Protein AF-A0A9X9Z4K8-F1 (afdb_monomer_lite)

Radius of gyration: 27.43 Å; chains: 1; bounding box: 68×42×64 Å

Structure (mmCIF, N/CA/C/O backbone):
data_AF-A0A9X9Z4K8-F1
#
_entry.id   AF-A0A9X9Z4K8-F1
#
loop_
_atom_site.group_PDB
_atom_site.id
_atom_site.type_symbol
_atom_site.label_atom_id
_atom_site.label_alt_id
_atom_site.label_comp_id
_atom_site.label_asym_id
_atom_site.label_entity_id
_atom_site.label_seq_id
_atom_site.pdbx_PDB_ins_code
_atom_site.Cartn_x
_atom_site.Cartn_y
_atom_site.Cartn_z
_atom_site.occupancy
_atom_site.B_iso_or_equiv
_atom_site.auth_seq_id
_atom_site.auth_comp_id
_atom_site.auth_asym_id
_atom_site.auth_atom_id
_atom_site.pdbx_PDB_model_num
ATOM 1 N N . MET A 1 1 ? -44.944 -11.930 -3.098 1.00 59.78 1 MET A N 1
ATOM 2 C CA . MET A 1 1 ? -45.693 -11.432 -4.271 1.00 59.78 1 MET A CA 1
ATOM 3 C C . MET A 1 1 ? -44.637 -10.938 -5.246 1.00 59.78 1 MET A C 1
ATOM 5 O O . MET A 1 1 ? -43.837 -10.122 -4.817 1.00 59.78 1 MET A O 1
ATOM 9 N N . ARG A 1 2 ? -44.514 -11.527 -6.445 1.00 72.62 2 ARG A N 1
ATOM 10 C CA . ARG A 1 2 ? -43.485 -11.104 -7.415 1.00 72.62 2 ARG A CA 1
ATOM 11 C C . ARG A 1 2 ? -43.880 -9.745 -7.983 1.00 72.62 2 ARG A C 1
ATOM 13 O O . ARG A 1 2 ? -45.040 -9.581 -8.356 1.00 72.62 2 ARG A O 1
ATOM 20 N N . ASP A 1 3 ? -42.949 -8.803 -8.026 1.00 85.31 3 ASP A N 1
ATOM 21 C CA . ASP A 1 3 ? -43.172 -7.469 -8.590 1.00 85.31 3 ASP A CA 1
ATOM 22 C C . ASP A 1 3 ? -42.295 -7.241 -9.834 1.00 85.31 3 ASP A C 1
ATOM 24 O O . ASP A 1 3 ? -41.586 -8.137 -10.298 1.00 85.31 3 ASP A O 1
ATOM 28 N N . PHE A 1 4 ? -42.359 -6.043 -10.415 1.00 85.00 4 PHE A N 1
ATOM 29 C CA . PHE A 1 4 ? -41.634 -5.716 -11.643 1.00 85.00 4 PHE A CA 1
ATOM 30 C C . PHE A 1 4 ? -40.099 -5.836 -11.509 1.00 85.00 4 PHE A C 1
ATOM 32 O O . PHE A 1 4 ? -39.414 -5.952 -12.524 1.00 85.00 4 PHE A O 1
ATOM 39 N N . ARG A 1 5 ? -39.538 -5.860 -10.290 1.00 86.75 5 ARG A N 1
ATOM 40 C CA . ARG A 1 5 ? -38.097 -6.048 -10.038 1.00 86.75 5 ARG A CA 1
ATOM 41 C C . ARG A 1 5 ? -37.640 -7.476 -10.336 1.00 86.75 5 ARG A C 1
ATOM 43 O O . ARG A 1 5 ? -36.487 -7.683 -10.709 1.00 86.75 5 ARG A O 1
ATOM 50 N N . ASP A 1 6 ? -38.549 -8.446 -10.275 1.00 90.19 6 ASP A N 1
ATOM 51 C CA . ASP A 1 6 ? -38.275 -9.854 -10.578 1.00 90.19 6 ASP A CA 1
ATOM 52 C C . ASP A 1 6 ? -38.317 -10.163 -12.092 1.00 90.19 6 ASP A C 1
ATOM 54 O O . ASP A 1 6 ? -38.181 -11.320 -12.504 1.00 90.19 6 ASP A O 1
ATOM 58 N N . ALA A 1 7 ? -38.526 -9.159 -12.955 1.00 91.38 7 ALA A N 1
ATOM 59 C CA . ALA A 1 7 ? -38.811 -9.349 -14.381 1.00 91.38 7 ALA A CA 1
ATOM 60 C C . ALA A 1 7 ? -37.759 -10.179 -15.133 1.00 91.38 7 ALA A C 1
ATOM 62 O O . ALA A 1 7 ? -38.117 -11.019 -15.959 1.00 91.38 7 ALA A O 1
ATOM 63 N N . LYS A 1 8 ? -36.467 -10.033 -14.803 1.00 92.06 8 LYS A N 1
ATOM 64 C CA . LYS A 1 8 ? -35.388 -10.842 -15.407 1.00 92.06 8 LYS A CA 1
ATOM 65 C C . LYS A 1 8 ? -35.494 -12.326 -15.034 1.00 92.06 8 LYS A C 1
ATOM 67 O O . LYS A 1 8 ? -35.207 -13.188 -15.863 1.00 92.06 8 LYS A O 1
ATOM 72 N N . ALA A 1 9 ? -35.901 -12.635 -13.803 1.00 91.44 9 ALA A N 1
ATOM 73 C CA . ALA A 1 9 ? -36.100 -14.011 -13.348 1.00 91.44 9 ALA A CA 1
ATOM 74 C C . ALA A 1 9 ? -37.371 -14.621 -13.962 1.00 91.44 9 ALA A C 1
ATOM 76 O O . ALA A 1 9 ? -37.375 -15.789 -14.360 1.00 91.44 9 ALA A O 1
ATOM 77 N N . MET A 1 10 ? -38.425 -13.812 -14.106 1.00 92.75 10 MET A N 1
ATOM 78 C CA . MET A 1 10 ? -39.652 -14.211 -14.796 1.00 92.75 10 MET A CA 1
ATOM 79 C C . MET A 1 10 ? -39.411 -14.499 -16.279 1.00 92.75 10 MET A C 1
ATOM 81 O O . MET A 1 10 ? -39.884 -15.521 -16.761 1.00 92.75 10 MET A O 1
ATOM 85 N N . ALA A 1 11 ? -38.616 -13.682 -16.976 1.00 93.56 11 ALA A N 1
ATOM 86 C CA . ALA A 1 11 ? -38.293 -13.897 -18.387 1.00 93.56 11 ALA A CA 1
ATOM 87 C C . ALA A 1 11 ? -37.513 -15.201 -18.619 1.00 93.56 11 ALA A C 1
ATOM 89 O O . ALA A 1 11 ? -37.837 -15.952 -19.536 1.00 93.56 11 ALA A O 1
ATOM 90 N N . ARG A 1 12 ? -36.536 -15.526 -17.756 1.00 93.75 12 ARG A N 1
ATOM 91 C CA . ARG A 1 12 ? -35.825 -16.819 -17.820 1.00 93.75 12 ARG A CA 1
ATOM 92 C C . ARG A 1 12 ? -36.774 -17.990 -17.594 1.00 93.75 12 ARG A C 1
ATOM 94 O O . ARG A 1 12 ? -36.825 -18.892 -18.419 1.00 93.75 12 ARG A O 1
ATOM 101 N N . SER A 1 13 ? -37.579 -17.919 -16.532 1.00 93.88 13 SER A N 1
ATOM 102 C CA . SER A 1 13 ? -38.549 -18.972 -16.202 1.00 93.88 13 SER A CA 1
ATOM 103 C C . SER A 1 13 ? -39.566 -19.188 -17.329 1.00 93.88 13 SER A C 1
ATOM 105 O O . SER A 1 13 ? -39.893 -20.324 -17.660 1.00 93.88 13 SER A O 1
ATOM 107 N N . LEU A 1 14 ? -40.049 -18.101 -17.941 1.00 93.62 14 LEU A N 1
ATOM 108 C CA . LEU A 1 14 ? -40.980 -18.136 -19.067 1.00 93.62 14 LEU A CA 1
ATOM 109 C C . LEU A 1 14 ? -40.340 -18.779 -20.299 1.00 93.62 14 LEU A C 1
ATOM 111 O O . LEU A 1 14 ? -40.927 -19.681 -20.888 1.00 93.62 14 LEU A O 1
ATOM 115 N N . ARG A 1 15 ? -39.132 -18.344 -20.668 1.00 94.31 15 ARG A N 1
ATOM 116 C CA . ARG A 1 15 ? -38.387 -18.901 -21.801 1.00 94.31 15 ARG A CA 1
ATOM 117 C C . ARG A 1 15 ? -38.168 -20.403 -21.635 1.00 94.31 15 ARG A C 1
ATOM 119 O O . ARG A 1 15 ? -38.418 -21.165 -22.563 1.00 94.31 15 ARG A O 1
ATOM 126 N N . ASP A 1 16 ? -37.723 -20.823 -20.457 1.00 92.25 16 ASP A N 1
ATOM 127 C CA . ASP A 1 16 ? -37.423 -22.227 -20.187 1.00 92.25 16 ASP A CA 1
ATOM 128 C C . ASP A 1 16 ? -38.709 -23.081 -20.247 1.00 92.25 16 ASP A C 1
ATOM 130 O O . ASP A 1 16 ? -38.706 -24.169 -20.825 1.00 92.25 16 ASP A O 1
ATOM 134 N N . ALA A 1 17 ? -39.843 -22.553 -19.766 1.00 92.56 17 ALA A N 1
ATOM 135 C CA . ALA A 1 17 ? -41.149 -23.209 -19.866 1.00 92.56 17 ALA A CA 1
ATOM 136 C C . ALA A 1 17 ? -41.702 -23.280 -21.305 1.00 92.56 17 ALA A C 1
ATOM 138 O O . ALA A 1 17 ? -42.327 -24.278 -21.671 1.00 92.56 17 ALA A O 1
ATOM 139 N N . LEU A 1 18 ? -41.492 -22.243 -22.123 1.00 92.31 18 LEU A N 1
ATOM 140 C CA . LEU A 1 18 ? -41.915 -22.218 -23.529 1.00 92.31 18 LEU A CA 1
ATOM 141 C C . LEU A 1 18 ? -41.079 -23.178 -24.381 1.00 92.31 18 LEU A C 1
ATOM 143 O O . LEU A 1 18 ? -41.642 -23.975 -25.135 1.00 92.31 18 LEU A O 1
ATOM 147 N N . ASN A 1 19 ? -39.763 -23.200 -24.170 1.00 90.12 19 ASN A N 1
ATOM 148 C CA . ASN A 1 19 ? -38.866 -24.137 -24.842 1.00 90.12 19 ASN A CA 1
ATOM 149 C C . ASN A 1 19 ? -39.197 -25.596 -24.492 1.00 90.12 19 ASN A C 1
ATOM 151 O O . ASN A 1 19 ? -39.186 -26.451 -25.375 1.00 90.12 19 ASN A O 1
ATOM 155 N N . ALA A 1 20 ? -39.571 -25.886 -23.240 1.00 90.62 20 ALA A N 1
ATOM 156 C CA . ALA A 1 20 ? -40.034 -27.218 -22.836 1.00 90.62 20 ALA A CA 1
ATOM 157 C C . ALA A 1 20 ? -41.321 -27.660 -23.563 1.00 90.62 20 ALA A C 1
ATOM 159 O O . ALA A 1 20 ? -41.569 -28.854 -23.711 1.00 90.62 20 ALA A O 1
ATOM 160 N N . LYS A 1 21 ? -42.124 -26.708 -24.052 1.00 92.62 21 LYS A N 1
ATOM 161 C CA . LYS A 1 21 ? -43.310 -26.948 -24.891 1.00 92.62 21 LYS A CA 1
ATOM 162 C C . LYS A 1 21 ? -43.018 -26.838 -26.392 1.00 92.62 21 LYS A C 1
ATOM 164 O O . LYS A 1 21 ? -43.949 -26.688 -27.178 1.00 92.62 21 LYS A O 1
ATOM 169 N N . ALA A 1 22 ? -41.743 -26.899 -26.781 1.00 90.19 22 ALA A N 1
ATOM 170 C CA . ALA A 1 22 ? -41.265 -26.755 -28.155 1.00 90.19 22 ALA A CA 1
ATOM 171 C C . ALA A 1 22 ? -41.633 -25.417 -28.831 1.00 90.19 22 ALA A C 1
ATOM 173 O O . ALA A 1 22 ? -41.578 -25.304 -30.055 1.00 90.19 22 ALA A O 1
ATOM 174 N N . VAL A 1 23 ? -41.961 -24.382 -28.050 1.00 92.19 23 VAL A N 1
ATOM 175 C CA . VAL A 1 23 ? -42.109 -23.011 -28.546 1.00 92.19 23 VAL A CA 1
ATOM 176 C C . VAL A 1 23 ? -40.749 -22.338 -28.425 1.00 92.19 23 VAL A C 1
ATOM 178 O O . VAL A 1 23 ? -40.327 -21.983 -27.327 1.00 92.19 23 VAL A O 1
ATOM 181 N N . GLN A 1 24 ? -40.044 -22.204 -29.549 1.00 87.44 24 GLN A N 1
ATOM 182 C CA . GLN A 1 24 ? -38.740 -21.547 -29.567 1.00 87.44 24 GLN A CA 1
ATOM 183 C C . GLN A 1 24 ? -38.910 -20.057 -29.275 1.00 87.44 24 GLN A C 1
ATOM 185 O O . GLN A 1 24 ? -39.649 -19.353 -29.960 1.00 87.44 24 GLN A O 1
ATOM 190 N N . THR A 1 25 ? -38.241 -19.578 -28.233 1.00 90.00 25 THR A N 1
ATOM 191 C CA . THR A 1 25 ? -38.247 -18.161 -27.863 1.00 90.00 25 THR A CA 1
ATOM 192 C C . THR A 1 25 ? -36.870 -17.767 -27.349 1.00 90.00 25 THR A C 1
ATOM 194 O O . THR A 1 25 ? -36.241 -18.469 -26.549 1.00 90.00 25 THR A O 1
ATOM 197 N N . THR A 1 26 ? -36.377 -16.629 -27.815 1.00 92.88 26 THR A N 1
ATOM 198 C CA . THR A 1 26 ? -35.119 -16.039 -27.367 1.00 92.88 26 THR A CA 1
ATOM 199 C C . THR A 1 26 ? -35.276 -15.394 -25.990 1.00 92.88 26 THR A C 1
ATOM 201 O O . THR A 1 26 ? -36.371 -15.072 -25.528 1.00 92.88 26 THR A O 1
ATOM 204 N N . HIS A 1 27 ? -34.156 -15.162 -25.302 1.00 90.75 27 HIS A N 1
ATOM 205 C CA . HIS A 1 27 ? -34.189 -14.427 -24.035 1.00 90.75 27 HIS A CA 1
ATOM 206 C C . HIS A 1 27 ? -34.753 -13.008 -24.217 1.00 90.75 27 HIS A C 1
ATOM 208 O O . HIS A 1 27 ? -35.494 -12.531 -23.362 1.00 90.75 27 HIS A O 1
ATOM 214 N N . SER A 1 28 ? -34.419 -12.338 -25.321 1.00 91.81 28 SER A N 1
ATOM 215 C CA . SER A 1 28 ? -34.898 -10.986 -25.616 1.00 91.81 28 SER A CA 1
ATOM 216 C C . SER A 1 28 ? -36.413 -10.951 -25.823 1.00 91.81 28 SER A C 1
ATOM 218 O O . SER A 1 28 ? -37.084 -10.121 -25.223 1.00 91.81 28 SER A O 1
ATOM 220 N N . GLU A 1 29 ? -36.980 -11.900 -26.568 1.00 93.69 29 GLU A N 1
ATOM 221 C CA . GLU A 1 29 ? -38.437 -11.997 -26.749 1.00 93.69 29 GLU A CA 1
ATOM 222 C C . GLU A 1 29 ? -39.167 -12.272 -25.429 1.00 93.69 29 GLU A C 1
ATOM 224 O O . GLU A 1 29 ? -40.214 -11.685 -25.161 1.00 93.69 29 GLU A O 1
ATOM 229 N N . ALA A 1 30 ? -38.596 -13.111 -24.560 1.00 94.94 30 ALA A N 1
ATOM 230 C CA . ALA A 1 30 ? -39.165 -13.352 -23.239 1.00 94.94 30 ALA A CA 1
ATOM 231 C C . ALA A 1 30 ? -39.162 -12.084 -22.363 1.00 94.94 30 ALA A C 1
ATOM 233 O O . ALA A 1 30 ? -40.116 -11.853 -21.622 1.00 94.94 30 ALA A O 1
ATOM 234 N N . LEU A 1 31 ? -38.127 -11.241 -22.457 1.00 95.50 31 LEU A N 1
ATOM 235 C CA . LEU A 1 31 ? -38.086 -9.949 -21.763 1.00 95.50 31 LEU A CA 1
ATOM 236 C C . LEU A 1 31 ? -39.175 -8.991 -22.265 1.00 95.50 31 LEU A C 1
ATOM 238 O O . LEU A 1 31 ? -39.836 -8.348 -21.450 1.00 95.50 31 LEU A O 1
ATOM 242 N N . GLU A 1 32 ? -39.401 -8.936 -23.579 1.00 95.94 32 GLU A N 1
ATOM 243 C CA . GLU A 1 32 ? -40.460 -8.114 -24.182 1.00 95.94 32 GLU A CA 1
ATOM 244 C C . GLU A 1 32 ? -41.862 -8.564 -23.746 1.00 95.94 32 GLU A C 1
ATOM 246 O O . GLU A 1 32 ? -42.715 -7.744 -23.401 1.00 95.94 32 GLU A O 1
ATOM 251 N N . LEU A 1 33 ? -42.105 -9.878 -23.697 1.00 94.50 33 LEU A N 1
ATOM 252 C CA . LEU A 1 33 ? -43.377 -10.436 -23.227 1.00 94.50 33 LEU A CA 1
ATOM 253 C C . LEU A 1 33 ? -43.638 -10.107 -21.753 1.00 94.50 33 LEU A C 1
ATOM 255 O O . LEU A 1 33 ? -44.758 -9.744 -21.391 1.00 94.50 33 LEU A O 1
ATOM 259 N N . ILE A 1 34 ? -42.606 -10.189 -20.909 1.00 95.50 34 ILE A N 1
ATOM 260 C CA . ILE A 1 34 ? -42.715 -9.802 -19.501 1.00 95.50 34 ILE A CA 1
ATOM 261 C C . ILE A 1 34 ? -42.974 -8.298 -19.361 1.00 95.50 34 ILE A C 1
ATOM 263 O O . ILE A 1 34 ? -43.815 -7.912 -18.551 1.00 95.50 34 ILE A O 1
ATOM 267 N N . ALA A 1 35 ? -42.325 -7.448 -20.162 1.00 95.06 35 ALA A N 1
ATOM 268 C CA . ALA A 1 35 ? -42.580 -6.008 -20.146 1.00 95.06 35 ALA A CA 1
ATOM 269 C C . ALA A 1 35 ? -44.050 -5.677 -20.432 1.00 95.06 35 ALA A C 1
ATOM 271 O O . ALA A 1 35 ? -44.682 -4.961 -19.650 1.00 95.06 35 ALA A O 1
ATOM 272 N N . LYS A 1 36 ? -44.619 -6.300 -21.469 1.00 95.06 36 LYS A N 1
ATOM 273 C CA . LYS A 1 36 ? -46.039 -6.161 -21.817 1.00 95.06 36 LYS A CA 1
ATOM 274 C C . LYS A 1 36 ? -46.971 -6.687 -20.730 1.00 95.06 36 LYS A C 1
ATOM 276 O O . LYS A 1 36 ? -47.976 -6.046 -20.440 1.00 95.06 36 LYS A O 1
ATOM 281 N N . ALA A 1 37 ? -46.629 -7.805 -20.084 1.00 93.69 37 ALA A N 1
ATOM 282 C CA . ALA A 1 37 ? -47.418 -8.358 -18.979 1.00 93.69 37 ALA A CA 1
ATOM 283 C C . ALA A 1 37 ? -47.503 -7.407 -17.769 1.00 93.69 37 ALA A C 1
ATOM 285 O O . ALA A 1 37 ? -48.506 -7.406 -17.060 1.00 93.69 37 ALA A O 1
ATOM 286 N N . PHE A 1 38 ? -46.481 -6.571 -17.558 1.00 92.44 38 PHE A N 1
ATOM 287 C CA . PHE A 1 38 ? -46.483 -5.510 -16.546 1.00 92.44 38 PHE A CA 1
ATOM 288 C C . PHE A 1 38 ? -47.059 -4.168 -17.032 1.00 92.44 38 PHE A C 1
ATOM 290 O O . PHE A 1 38 ? -47.069 -3.205 -16.264 1.00 92.44 38 PHE A O 1
ATOM 297 N N . GLY A 1 39 ? -47.540 -4.090 -18.276 1.00 93.62 39 GLY A N 1
ATOM 298 C CA . GLY A 1 39 ? -48.134 -2.881 -18.850 1.00 93.62 39 GLY A CA 1
ATOM 299 C C . GLY A 1 39 ? -47.132 -1.874 -19.423 1.00 93.62 39 GLY A C 1
ATOM 300 O O . GLY A 1 39 ? -47.486 -0.710 -19.588 1.00 93.62 39 GLY A O 1
ATOM 301 N N . TYR A 1 40 ? -45.896 -2.287 -19.723 1.00 93.75 40 TYR A N 1
ATOM 302 C CA . TYR A 1 40 ? -44.909 -1.453 -20.421 1.00 93.75 40 TYR A CA 1
ATOM 303 C C . TYR A 1 40 ? -44.831 -1.824 -21.903 1.00 93.75 40 TYR A C 1
ATOM 305 O O . TYR A 1 40 ? -45.000 -2.985 -22.270 1.00 93.75 40 TYR A O 1
ATOM 313 N N . GLU A 1 41 ? -44.547 -0.843 -22.763 1.00 91.12 41 GLU A N 1
ATOM 314 C CA . GLU A 1 41 ? -44.533 -1.058 -24.218 1.00 91.12 41 GLU A CA 1
ATOM 315 C C . GLU A 1 41 ? -43.397 -1.980 -24.679 1.00 91.12 41 GLU A C 1
ATOM 317 O O . GLU A 1 41 ? -43.580 -2.753 -25.620 1.00 91.12 41 GLU A O 1
ATOM 322 N N . ASN A 1 42 ? -42.236 -1.900 -24.020 1.00 94.81 42 ASN A N 1
ATOM 323 C CA . ASN A 1 42 ? -41.055 -2.694 -24.343 1.00 94.81 42 ASN A CA 1
ATOM 324 C C . ASN A 1 42 ? -40.132 -2.906 -23.131 1.00 94.81 42 ASN A C 1
ATOM 326 O O . ASN A 1 42 ? -40.283 -2.266 -22.080 1.00 94.81 42 ASN A O 1
ATOM 330 N N . TRP A 1 43 ? -39.150 -3.795 -23.296 1.00 93.69 43 TRP A N 1
ATOM 331 C CA . TRP A 1 43 ? -38.174 -4.117 -22.255 1.00 93.69 43 TRP A CA 1
ATOM 332 C C . TRP A 1 43 ? -37.354 -2.906 -21.798 1.00 93.69 43 TRP A C 1
ATOM 334 O O . TRP A 1 43 ? -37.078 -2.789 -20.605 1.00 93.69 43 TRP A O 1
ATOM 344 N N . ASN A 1 44 ? -36.995 -1.983 -22.692 1.00 93.44 44 ASN A N 1
ATOM 345 C CA . ASN A 1 44 ? -36.161 -0.830 -22.333 1.00 93.44 44 ASN A CA 1
ATOM 346 C C . ASN A 1 44 ? -36.840 0.062 -21.279 1.00 93.44 44 ASN A C 1
ATOM 348 O O . ASN A 1 44 ? -36.187 0.479 -20.323 1.00 93.44 44 ASN A O 1
ATOM 352 N N . ILE A 1 45 ? -38.153 0.294 -21.402 1.00 91.25 45 ILE A N 1
ATOM 353 C CA . ILE A 1 45 ? -38.933 1.085 -20.432 1.00 91.25 45 ILE A CA 1
ATOM 354 C C . ILE A 1 45 ? -38.990 0.378 -19.072 1.00 91.25 45 ILE A C 1
ATOM 356 O O . ILE A 1 45 ? -38.752 0.999 -18.033 1.00 91.25 45 ILE A O 1
ATOM 360 N N . LEU A 1 46 ? -39.283 -0.926 -19.064 1.00 90.88 46 LEU A N 1
ATOM 361 C CA . LEU A 1 46 ? -39.325 -1.700 -17.823 1.00 90.88 46 LEU A CA 1
ATOM 362 C C . LEU A 1 46 ? -37.933 -1.787 -17.173 1.00 90.88 46 LEU A C 1
ATOM 364 O O . LEU A 1 46 ? -37.826 -1.618 -15.961 1.00 90.88 46 LEU A O 1
ATOM 368 N N . SER A 1 47 ? -36.867 -1.984 -17.955 1.00 91.00 47 SER A N 1
ATOM 369 C CA . SER A 1 47 ? -35.486 -2.003 -17.457 1.00 91.00 47 SER A CA 1
ATOM 370 C C . SER A 1 47 ? -35.126 -0.681 -16.791 1.00 91.00 47 SER A C 1
ATOM 372 O O . SER A 1 47 ? -34.682 -0.696 -15.649 1.00 91.00 47 SER A O 1
ATOM 374 N N . ALA A 1 48 ? -35.419 0.455 -17.433 1.00 88.25 48 ALA A N 1
ATOM 375 C CA . ALA A 1 48 ? -35.173 1.773 -16.850 1.00 88.25 48 ALA A CA 1
ATOM 376 C C . ALA A 1 48 ? -35.908 1.962 -15.512 1.00 88.25 48 ALA A C 1
ATOM 378 O O . ALA A 1 48 ? -35.368 2.541 -14.571 1.00 88.25 48 ALA A O 1
ATOM 379 N N . LYS A 1 49 ? -37.129 1.429 -15.388 1.00 88.31 49 LYS A N 1
ATOM 380 C CA . LYS A 1 49 ? -37.891 1.479 -14.135 1.00 88.31 49 LYS A CA 1
ATOM 381 C C . LYS A 1 49 ? -37.342 0.540 -13.059 1.00 88.31 49 LYS A C 1
ATOM 383 O O . LYS A 1 49 ? -37.396 0.885 -11.882 1.00 88.31 49 LYS A O 1
ATOM 388 N N . ILE A 1 50 ? -36.819 -0.626 -13.437 1.00 88.31 50 ILE A N 1
ATOM 389 C CA . ILE A 1 50 ? -36.105 -1.526 -12.519 1.00 88.31 50 ILE A CA 1
ATOM 390 C C . ILE A 1 50 ? -34.847 -0.832 -12.005 1.00 88.31 50 ILE A C 1
ATOM 392 O O . ILE A 1 50 ? -34.638 -0.803 -10.797 1.00 88.31 50 ILE A O 1
ATOM 396 N N . ASP A 1 51 ? -34.068 -0.227 -12.898 1.00 83.12 51 ASP A N 1
ATOM 397 C CA . ASP A 1 51 ? -32.832 0.477 -12.561 1.00 83.12 51 ASP A CA 1
ATOM 398 C C . ASP A 1 51 ? -33.115 1.687 -11.651 1.00 83.12 51 ASP A C 1
ATOM 400 O O . ASP A 1 51 ? -32.413 1.894 -10.665 1.00 83.12 51 ASP A O 1
ATOM 404 N N . ALA A 1 52 ? -34.209 2.420 -11.893 1.00 80.56 52 ALA A N 1
ATOM 405 C CA . ALA A 1 52 ? -34.670 3.507 -11.023 1.00 80.56 52 ALA A CA 1
ATOM 406 C C . ALA A 1 52 ? -35.206 3.030 -9.658 1.00 80.56 52 ALA A C 1
ATOM 408 O O . ALA A 1 52 ? -35.228 3.798 -8.697 1.00 80.56 52 ALA A O 1
ATOM 409 N N . ALA A 1 53 ? -35.679 1.783 -9.566 1.00 76.81 53 ALA A N 1
ATOM 410 C CA . ALA A 1 53 ? -36.249 1.207 -8.349 1.00 76.81 53 ALA A CA 1
ATOM 411 C C . ALA A 1 53 ? -35.254 0.365 -7.538 1.00 76.81 53 ALA A C 1
ATOM 413 O O . ALA A 1 53 ? -35.586 -0.026 -6.411 1.00 76.81 53 ALA A O 1
ATOM 414 N N . GLN A 1 54 ? -34.083 0.047 -8.095 1.00 66.31 54 GLN A N 1
ATOM 415 C CA . GLN A 1 54 ? -32.955 -0.468 -7.332 1.00 66.31 54 GLN A CA 1
ATOM 416 C C . GLN A 1 54 ? -32.375 0.679 -6.497 1.00 66.31 54 GLN A C 1
ATOM 418 O O . GLN A 1 54 ? -32.268 1.798 -7.001 1.00 66.31 54 GLN A O 1
ATOM 423 N N . PRO A 1 55 ? -32.002 0.446 -5.225 1.00 50.25 55 PRO A N 1
ATOM 424 C CA . PRO A 1 55 ? -31.194 1.419 -4.511 1.00 50.25 55 PRO A CA 1
ATOM 425 C C . PRO A 1 55 ? -29.923 1.622 -5.332 1.00 50.25 55 PRO A C 1
ATOM 427 O O . PRO A 1 55 ? -29.143 0.689 -5.530 1.00 50.25 55 PRO A O 1
ATOM 430 N N . SER A 1 56 ? -29.765 2.826 -5.871 1.00 46.62 56 SER A N 1
ATOM 431 C CA . SER A 1 56 ? -28.574 3.219 -6.598 1.00 46.62 56 SER A CA 1
ATOM 432 C C . SER A 1 56 ? -27.367 2.917 -5.715 1.00 46.62 56 SER A C 1
ATOM 434 O O . SER A 1 56 ? -27.227 3.448 -4.613 1.00 46.62 56 SER A O 1
ATOM 436 N N . ALA A 1 57 ? -26.454 2.083 -6.204 1.00 51.62 57 ALA A N 1
ATOM 437 C CA . ALA A 1 57 ? -25.136 1.887 -5.605 1.00 51.62 57 ALA A CA 1
ATOM 438 C C . ALA A 1 57 ? -24.250 3.149 -5.751 1.00 51.62 57 ALA A C 1
ATOM 440 O O . ALA A 1 57 ? -23.042 3.047 -5.936 1.00 51.62 57 ALA A O 1
ATOM 441 N N . GLY A 1 58 ? -24.832 4.353 -5.715 1.00 51.62 58 GLY A N 1
ATOM 442 C CA . GLY A 1 58 ? -24.119 5.569 -6.085 1.00 51.62 58 GLY A CA 1
ATOM 443 C C . GLY A 1 58 ? -24.928 6.861 -6.152 1.00 51.62 58 GLY A C 1
ATOM 444 O O . GLY A 1 58 ? -24.585 7.695 -6.975 1.00 51.62 58 GLY A O 1
ATOM 445 N N . VAL A 1 59 ? -25.952 7.072 -5.314 1.00 42.91 59 VAL A N 1
ATOM 446 C CA . VAL A 1 59 ? -26.363 8.436 -4.915 1.00 42.91 59 VAL A CA 1
ATOM 447 C C . VAL A 1 59 ? -26.778 8.394 -3.444 1.00 42.91 59 VAL A C 1
ATOM 449 O O . VAL A 1 59 ? -27.810 7.832 -3.088 1.00 42.91 59 VAL A O 1
ATOM 452 N N . GLN A 1 60 ? -25.922 8.928 -2.576 1.00 43.38 60 GLN A N 1
ATOM 453 C CA . GLN A 1 60 ? -26.102 8.903 -1.126 1.00 43.38 60 GLN A CA 1
ATOM 454 C C . GLN A 1 60 ? -27.218 9.861 -0.691 1.00 43.38 60 GLN A C 1
ATOM 456 O O . GLN A 1 60 ? -27.253 11.022 -1.091 1.00 43.38 60 GLN A O 1
ATOM 461 N N . ASN A 1 61 ? -28.098 9.369 0.179 1.00 40.44 61 ASN A N 1
ATOM 462 C CA . ASN A 1 61 ? -29.073 10.162 0.918 1.00 40.44 61 ASN A CA 1
ATOM 463 C C . ASN A 1 61 ? -28.318 10.912 2.047 1.00 40.44 61 ASN A C 1
ATOM 465 O O . ASN A 1 61 ? -27.677 10.246 2.864 1.00 40.44 61 ASN A O 1
ATOM 469 N N . PRO A 1 62 ? -28.355 12.256 2.141 1.00 41.06 62 PRO A N 1
ATOM 470 C CA . PRO A 1 62 ? -27.505 13.022 3.068 1.00 41.06 62 PRO A CA 1
ATOM 471 C C . PRO A 1 62 ? -27.816 12.813 4.563 1.00 41.06 62 PRO A C 1
ATOM 473 O O . PRO A 1 62 ? -27.075 13.289 5.412 1.00 41.06 62 PRO A O 1
ATOM 476 N N . ALA A 1 63 ? -28.878 12.079 4.910 1.00 45.22 63 ALA A N 1
ATOM 477 C CA . ALA A 1 63 ? -29.310 11.861 6.294 1.00 45.22 63 ALA A CA 1
ATOM 478 C C . ALA A 1 63 ? -28.795 10.555 6.943 1.00 45.22 63 ALA A C 1
ATOM 480 O O . ALA A 1 63 ? -29.115 10.285 8.098 1.00 45.22 63 ALA A O 1
ATOM 481 N N . GLN A 1 64 ? -28.012 9.731 6.233 1.00 47.31 64 GLN A N 1
ATOM 482 C CA . GLN A 1 64 ? -27.482 8.454 6.747 1.00 47.31 64 GLN A CA 1
ATOM 483 C C . GLN A 1 64 ? -25.946 8.394 6.670 1.00 47.31 64 GLN A C 1
ATOM 485 O O . GLN A 1 64 ? -25.365 7.363 6.342 1.00 47.31 64 GLN A O 1
ATOM 490 N N . GLN A 1 65 ? -25.290 9.526 6.938 1.00 49.31 65 GLN A N 1
ATOM 491 C CA . GLN A 1 65 ? -23.850 9.733 6.739 1.00 49.31 65 GLN A CA 1
ATOM 492 C C . GLN A 1 65 ? -22.950 9.456 7.957 1.00 49.31 65 GLN A C 1
ATOM 494 O O . GLN A 1 65 ? -21.769 9.760 7.881 1.00 49.31 65 GLN A O 1
ATOM 499 N N . ASP A 1 66 ? -23.428 8.836 9.041 1.00 61.06 66 ASP A N 1
ATOM 500 C CA . ASP A 1 66 ? -22.620 8.763 10.278 1.00 61.06 66 ASP A CA 1
ATOM 501 C C . ASP A 1 66 ? -22.175 7.367 10.722 1.00 61.06 66 ASP A C 1
ATOM 503 O O . ASP A 1 66 ? -21.589 7.228 11.797 1.00 61.06 66 ASP A O 1
ATOM 507 N N . ARG A 1 67 ? -22.386 6.309 9.922 1.00 73.56 67 ARG A N 1
ATOM 508 C CA . ARG A 1 67 ? -21.709 5.035 10.211 1.00 73.56 67 ARG A CA 1
ATOM 509 C C . ARG A 1 67 ? -20.423 4.941 9.385 1.00 73.56 67 ARG A C 1
ATOM 511 O O . ARG A 1 67 ? -20.519 4.658 8.190 1.00 73.56 67 ARG A O 1
ATOM 518 N N . PRO A 1 68 ? -19.239 5.158 9.989 1.00 81.81 68 PRO A N 1
ATOM 519 C CA . PRO A 1 68 ? -17.980 5.024 9.272 1.00 81.81 68 PRO A CA 1
ATOM 520 C C . PRO A 1 68 ? -17.835 3.600 8.733 1.00 81.81 68 PRO A C 1
ATOM 522 O O . PRO A 1 68 ? -18.127 2.623 9.428 1.00 81.81 68 PRO A O 1
ATOM 525 N N . ILE A 1 69 ? -17.392 3.486 7.484 1.00 90.06 69 ILE A N 1
ATOM 526 C CA . ILE A 1 69 ? -17.030 2.207 6.876 1.00 90.06 69 ILE A CA 1
ATOM 527 C C . ILE A 1 69 ? -15.570 1.906 7.226 1.00 90.06 69 ILE A C 1
ATOM 529 O O . ILE A 1 69 ? -14.746 2.819 7.313 1.00 90.06 69 ILE A O 1
ATOM 533 N N . TYR A 1 70 ? -15.254 0.626 7.425 1.00 92.25 70 TYR A N 1
ATOM 534 C CA . TYR A 1 70 ? -13.936 0.156 7.842 1.00 92.25 70 TYR A CA 1
ATOM 535 C C . TYR A 1 70 ? -13.323 -0.777 6.802 1.00 92.25 70 TYR A C 1
ATOM 537 O O . TYR A 1 70 ? -14.017 -1.604 6.211 1.00 92.25 70 TYR A O 1
ATOM 545 N N . CYS A 1 71 ? -12.009 -0.680 6.618 1.00 94.00 71 CYS A N 1
ATOM 546 C CA . CYS A 1 71 ? -11.231 -1.652 5.865 1.00 94.00 71 CYS A CA 1
ATOM 547 C C . CYS A 1 71 ? -11.324 -3.026 6.537 1.00 94.00 71 CYS A C 1
ATOM 549 O O . CYS A 1 71 ? -11.013 -3.171 7.718 1.00 94.00 71 CYS A O 1
ATOM 551 N N . SER A 1 72 ? -11.691 -4.049 5.772 1.00 95.44 72 SER A N 1
ATOM 552 C CA . SER A 1 72 ? -11.847 -5.422 6.257 1.00 95.44 72 SER A CA 1
ATOM 553 C C . SER A 1 72 ? -10.521 -6.091 6.643 1.00 95.44 72 SER A C 1
ATOM 555 O O . SER A 1 72 ? -10.537 -7.127 7.298 1.00 95.44 72 SER A O 1
ATOM 557 N N . PHE A 1 73 ? -9.382 -5.511 6.249 1.00 94.44 73 PHE A N 1
ATOM 558 C CA . PHE A 1 73 ? -8.048 -6.077 6.469 1.00 94.44 73 PHE A CA 1
ATOM 559 C C . PHE A 1 73 ? -7.328 -5.434 7.657 1.00 94.44 73 PHE A C 1
ATOM 561 O O . PHE A 1 73 ? -6.853 -6.137 8.544 1.00 94.44 73 PHE A O 1
ATOM 568 N N . CYS A 1 74 ? -7.246 -4.100 7.693 1.00 90.81 74 CYS A N 1
ATOM 569 C CA . CYS A 1 74 ? -6.556 -3.377 8.767 1.00 90.81 74 CYS A CA 1
ATOM 570 C C . CYS A 1 74 ? -7.494 -2.792 9.831 1.00 90.81 74 CYS A C 1
ATOM 572 O O . CYS A 1 74 ? -7.013 -2.317 10.856 1.00 90.81 74 CYS A O 1
ATOM 574 N N . GLY A 1 75 ? -8.811 -2.795 9.598 1.00 89.44 75 GLY A N 1
ATOM 575 C CA . GLY A 1 75 ? -9.802 -2.249 10.530 1.00 89.44 75 GLY A CA 1
ATOM 576 C C . GLY A 1 75 ? -9.860 -0.721 10.587 1.00 89.44 75 GLY A C 1
ATOM 577 O O . GLY A 1 75 ? -10.583 -0.185 11.420 1.00 89.44 75 GLY A O 1
ATOM 578 N N . MET A 1 76 ? -9.124 -0.013 9.725 1.00 87.31 76 MET A N 1
ATOM 579 C CA . MET A 1 76 ? -9.104 1.454 9.687 1.00 87.31 76 MET A CA 1
ATOM 580 C C . MET A 1 76 ? -10.375 2.008 9.051 1.00 87.31 76 MET A C 1
ATOM 582 O O . MET A 1 76 ? -10.878 1.439 8.079 1.00 87.31 76 MET A O 1
ATOM 586 N N . ASN A 1 77 ? -10.878 3.126 9.568 1.00 89.62 77 ASN A N 1
ATOM 587 C CA . ASN A 1 77 ? -12.073 3.757 9.020 1.00 89.62 77 ASN A CA 1
ATOM 588 C C . ASN A 1 77 ? -11.776 4.631 7.790 1.00 89.62 77 ASN A C 1
ATOM 590 O O . ASN A 1 77 ? -10.638 5.029 7.544 1.00 89.62 77 ASN A O 1
ATOM 594 N N . GLN A 1 78 ? -12.822 4.964 7.033 1.00 88.38 78 GLN A N 1
ATOM 595 C CA . GLN A 1 78 ? -12.747 5.752 5.796 1.00 88.38 78 GLN A CA 1
ATOM 596 C C . GLN A 1 78 ? -12.056 7.126 5.926 1.00 88.38 78 GLN A C 1
ATOM 598 O O . GLN A 1 78 ? -11.575 7.647 4.928 1.00 88.38 78 GLN A O 1
ATOM 603 N N . HIS A 1 79 ? -12.003 7.719 7.124 1.00 86.88 79 HIS A N 1
ATOM 604 C CA . HIS A 1 79 ? -11.345 9.006 7.386 1.00 86.88 79 HIS A CA 1
ATOM 605 C C . HIS A 1 79 ? -9.883 8.857 7.832 1.00 86.88 79 HIS A C 1
ATOM 607 O O . HIS A 1 79 ? -9.157 9.847 7.934 1.00 86.88 79 HIS A O 1
ATOM 613 N N . GLU A 1 80 ? -9.440 7.635 8.129 1.00 84.06 80 GLU A N 1
ATOM 614 C CA . GLU A 1 80 ? -8.062 7.353 8.535 1.00 84.06 80 GLU A CA 1
ATOM 615 C C . GLU A 1 80 ? -7.169 6.916 7.367 1.00 84.06 80 GLU A C 1
ATOM 617 O O . GLU A 1 80 ? -5.949 6.894 7.515 1.00 84.06 80 GLU A O 1
ATOM 622 N N . VAL A 1 81 ? -7.760 6.591 6.216 1.00 88.50 81 VAL A N 1
ATOM 623 C CA . VAL A 1 81 ? -7.065 6.123 5.008 1.00 88.50 81 VAL A CA 1
ATOM 624 C C . VAL A 1 81 ? -7.261 7.112 3.863 1.00 88.50 81 VAL A C 1
ATOM 626 O O . VAL A 1 81 ? -8.251 7.842 3.842 1.00 88.50 81 VAL A O 1
ATOM 629 N N . SER A 1 82 ? -6.336 7.164 2.898 1.00 88.31 82 SER A N 1
ATOM 630 C CA . SER A 1 82 ? -6.481 8.112 1.784 1.00 88.31 82 SER A CA 1
ATOM 631 C C . SER A 1 82 ? -7.564 7.671 0.810 1.00 88.31 82 SER A C 1
ATOM 633 O O . SER A 1 82 ? -8.227 8.520 0.212 1.00 88.31 82 SER A O 1
ATOM 635 N N . LYS A 1 83 ? -7.697 6.358 0.593 1.00 91.50 83 LYS A N 1
ATOM 636 C CA . LYS A 1 83 ? -8.707 5.778 -0.292 1.00 91.50 83 LYS A CA 1
ATOM 637 C C . LYS A 1 83 ? -9.219 4.478 0.314 1.00 91.50 83 LYS A C 1
ATOM 639 O O . LYS A 1 83 ? -8.448 3.666 0.819 1.00 91.50 83 LYS A O 1
ATOM 644 N N . LEU A 1 84 ? -10.526 4.259 0.211 1.00 94.25 84 LEU A N 1
ATOM 645 C CA . LEU A 1 84 ? -11.174 3.012 0.598 1.00 94.25 84 LEU A CA 1
ATOM 646 C C . LEU A 1 84 ? -11.994 2.501 -0.587 1.00 94.25 84 LEU A C 1
ATOM 648 O O . LEU A 1 84 ? -12.904 3.180 -1.057 1.00 94.25 84 LEU A O 1
ATOM 652 N N . VAL A 1 85 ? -11.645 1.320 -1.088 1.00 94.25 85 VAL A N 1
ATOM 653 C CA . VAL A 1 85 ? -12.308 0.673 -2.223 1.00 94.25 85 VAL A CA 1
ATOM 654 C C . VAL A 1 85 ? -13.390 -0.262 -1.695 1.00 94.25 85 VAL A C 1
ATOM 656 O O . VAL A 1 85 ? -13.118 -1.121 -0.855 1.00 94.25 85 VAL A O 1
ATOM 659 N N . ALA A 1 86 ? -14.614 -0.094 -2.195 1.00 93.19 86 ALA A N 1
ATOM 660 C CA . ALA A 1 86 ? -15.754 -0.937 -1.860 1.00 93.19 86 ALA A CA 1
ATOM 661 C C . ALA A 1 86 ? -15.907 -2.083 -2.868 1.00 93.19 86 ALA A C 1
ATOM 663 O O . ALA A 1 86 ? -15.970 -1.857 -4.075 1.00 93.19 86 ALA A O 1
ATOM 664 N N . GLY A 1 87 ? -16.003 -3.308 -2.361 1.00 88.81 87 GLY A N 1
ATOM 665 C CA . GLY A 1 87 ? -16.404 -4.499 -3.103 1.00 88.81 87 GLY A CA 1
ATOM 666 C C . GLY A 1 87 ? -17.719 -5.079 -2.565 1.00 88.81 87 GLY A C 1
ATOM 667 O O . GLY A 1 87 ? -18.272 -4.576 -1.582 1.00 88.81 87 GLY A O 1
ATOM 668 N N . PRO A 1 88 ? -18.243 -6.157 -3.174 1.00 90.75 88 PRO A N 1
ATOM 669 C CA . PRO A 1 88 ? -19.407 -6.864 -2.648 1.00 90.75 88 PRO A CA 1
ATOM 670 C C . PRO A 1 88 ? -19.110 -7.409 -1.242 1.00 90.75 88 PRO A C 1
ATOM 672 O O . PRO A 1 88 ? -18.349 -8.358 -1.087 1.00 90.75 88 PRO A O 1
ATOM 675 N N . ALA A 1 89 ? -19.700 -6.787 -0.220 1.00 87.88 89 ALA A N 1
ATOM 676 C CA . ALA A 1 89 ? -19.545 -7.135 1.199 1.00 87.88 89 ALA A CA 1
ATOM 677 C C . ALA A 1 89 ? -18.120 -7.024 1.794 1.00 87.88 89 ALA A C 1
ATOM 679 O O . ALA A 1 89 ? -17.899 -7.487 2.912 1.00 87.88 89 ALA A O 1
ATOM 680 N N . VAL A 1 90 ? -17.161 -6.398 1.105 1.00 95.06 90 VAL A N 1
ATOM 681 C CA . VAL A 1 90 ? -15.772 -6.246 1.580 1.00 95.06 90 VAL A CA 1
ATOM 682 C C . VAL A 1 90 ? -15.224 -4.865 1.233 1.00 95.06 90 VAL A C 1
ATOM 684 O O . VAL A 1 90 ? -15.586 -4.297 0.205 1.00 95.06 90 VAL A O 1
ATOM 687 N N . PHE A 1 91 ? -14.334 -4.328 2.066 1.00 95.56 91 PHE A N 1
ATOM 688 C CA . PHE A 1 91 ? -13.678 -3.041 1.830 1.00 95.56 91 PHE A CA 1
ATOM 689 C C . PHE A 1 91 ? -12.168 -3.173 2.018 1.00 95.56 91 PHE A C 1
ATOM 691 O O . PHE A 1 91 ? -11.712 -3.832 2.953 1.00 95.56 91 PHE A O 1
ATOM 698 N N . ILE A 1 92 ? -11.381 -2.523 1.163 1.00 96.31 92 ILE A N 1
ATOM 699 C CA . ILE A 1 92 ? -9.914 -2.532 1.245 1.00 96.31 92 ILE A CA 1
ATOM 700 C C . ILE A 1 92 ? -9.361 -1.117 1.075 1.00 96.31 92 ILE A C 1
ATOM 702 O O . ILE A 1 92 ? -9.804 -0.374 0.201 1.00 96.31 92 ILE A O 1
ATOM 706 N N . CYS A 1 93 ? -8.429 -0.711 1.937 1.00 95.00 93 CYS A N 1
ATOM 707 C CA . CYS A 1 93 ? -7.797 0.605 1.850 1.00 95.00 93 CYS A CA 1
ATOM 708 C C . CYS A 1 93 ? -6.546 0.600 0.968 1.00 95.00 93 CYS A C 1
ATOM 710 O O . CYS A 1 93 ? -5.973 -0.455 0.690 1.00 95.00 93 CYS A O 1
ATOM 712 N N . ASP A 1 94 ? -6.095 1.792 0.585 1.00 92.94 94 ASP A N 1
ATOM 713 C CA . ASP A 1 94 ? -4.863 2.009 -0.174 1.00 92.94 94 ASP A CA 1
ATOM 714 C C . ASP A 1 94 ? -3.629 1.387 0.492 1.00 92.94 94 ASP A C 1
ATOM 716 O O . ASP A 1 94 ? -2.869 0.693 -0.176 1.00 92.94 94 ASP A O 1
ATOM 720 N N . GLU A 1 95 ? -3.470 1.518 1.814 1.00 91.44 95 GLU A N 1
ATOM 721 C CA . GLU A 1 95 ? -2.319 0.926 2.515 1.00 91.44 95 GLU A CA 1
ATOM 722 C C . GLU A 1 95 ? -2.288 -0.612 2.428 1.00 91.44 95 GLU A C 1
ATOM 724 O O . GLU A 1 95 ? -1.210 -1.204 2.320 1.00 91.44 95 GLU A O 1
ATOM 729 N N . CYS A 1 96 ? -3.456 -1.261 2.490 1.00 94.19 96 CYS A N 1
ATOM 730 C CA . CYS A 1 96 ? -3.567 -2.714 2.354 1.00 94.19 96 CYS A CA 1
ATOM 731 C C . CYS A 1 96 ? -3.334 -3.163 0.913 1.00 94.19 96 CYS A C 1
ATOM 733 O O . CYS A 1 96 ? -2.695 -4.190 0.715 1.00 94.19 96 CYS A O 1
ATOM 735 N N . ILE A 1 97 ? -3.800 -2.391 -0.075 1.00 94.94 97 ILE A N 1
ATOM 736 C CA . ILE A 1 97 ? -3.498 -2.649 -1.488 1.00 94.94 97 ILE A CA 1
ATOM 737 C C . ILE A 1 97 ? -1.987 -2.572 -1.716 1.00 94.94 97 ILE A C 1
ATOM 739 O O . ILE A 1 97 ? -1.425 -3.516 -2.260 1.00 94.94 97 ILE A O 1
ATOM 743 N N . ASP A 1 98 ? -1.325 -1.510 -1.243 1.00 92.75 98 ASP A N 1
ATOM 744 C CA . ASP A 1 98 ? 0.126 -1.353 -1.395 1.00 92.75 98 ASP A CA 1
ATOM 745 C C . ASP A 1 98 ? 0.881 -2.540 -0.762 1.00 92.75 98 ASP A C 1
ATOM 747 O O . ASP A 1 98 ? 1.786 -3.092 -1.382 1.00 92.75 98 ASP A O 1
ATOM 751 N N . LEU A 1 99 ? 0.466 -2.988 0.434 1.00 92.50 99 LEU A N 1
ATOM 752 C CA . LEU A 1 99 ? 1.059 -4.162 1.090 1.00 92.50 99 LEU A CA 1
ATOM 753 C C . LEU A 1 99 ? 0.839 -5.452 0.287 1.00 92.50 99 LEU A C 1
ATOM 755 O O . LEU A 1 99 ? 1.748 -6.271 0.187 1.00 92.50 99 LEU A O 1
ATOM 759 N N . CYS A 1 100 ? -0.355 -5.656 -0.273 1.00 94.75 100 CYS A N 1
ATOM 760 C CA . CYS A 1 100 ? -0.616 -6.802 -1.138 1.00 94.75 100 CYS A CA 1
ATOM 761 C C . CYS A 1 100 ? 0.283 -6.771 -2.379 1.00 94.75 100 CYS A C 1
ATOM 763 O O . CYS A 1 100 ? 0.862 -7.801 -2.716 1.00 94.75 100 CYS A O 1
ATOM 765 N N . THR A 1 101 ? 0.457 -5.606 -3.011 1.00 94.25 101 THR A N 1
ATOM 766 C CA . THR A 1 101 ? 1.373 -5.423 -4.146 1.00 94.25 101 THR A CA 1
ATOM 767 C C . THR A 1 101 ? 2.811 -5.787 -3.773 1.00 94.25 101 THR A C 1
ATOM 769 O O . THR A 1 101 ? 3.455 -6.515 -4.520 1.00 94.25 101 THR A O 1
ATOM 772 N N . ASP A 1 102 ? 3.295 -5.385 -2.591 1.00 92.56 102 ASP A N 1
ATOM 773 C CA . ASP A 1 102 ? 4.651 -5.725 -2.119 1.00 92.56 102 ASP A CA 1
ATOM 774 C C . ASP A 1 102 ? 4.897 -7.235 -1.969 1.00 92.56 102 ASP A C 1
ATOM 776 O O . ASP A 1 102 ? 6.049 -7.678 -1.944 1.00 92.56 102 ASP A O 1
ATOM 780 N N . ILE A 1 103 ? 3.826 -8.011 -1.776 1.00 93.31 103 ILE A N 1
ATOM 781 C CA . ILE A 1 103 ? 3.882 -9.462 -1.578 1.00 93.31 103 ILE A CA 1
ATOM 782 C C . ILE A 1 103 ? 3.868 -10.195 -2.920 1.00 93.31 103 ILE A C 1
ATOM 784 O O . ILE A 1 103 ? 4.522 -11.227 -3.047 1.00 93.31 103 ILE A O 1
ATOM 788 N N . VAL A 1 104 ? 3.111 -9.693 -3.901 1.00 95.19 104 VAL A N 1
ATOM 789 C CA . VAL A 1 104 ? 2.838 -10.425 -5.150 1.00 95.19 104 VAL A CA 1
ATOM 790 C C . VAL A 1 104 ? 3.640 -9.931 -6.351 1.00 95.19 104 VAL A C 1
ATOM 792 O O . VAL A 1 104 ? 3.786 -10.678 -7.315 1.00 95.19 104 VAL A O 1
ATOM 795 N N . ASP A 1 105 ? 4.136 -8.692 -6.338 1.00 96.00 105 ASP A N 1
ATOM 796 C CA . ASP A 1 105 ? 4.802 -8.117 -7.507 1.00 96.00 105 ASP A CA 1
ATOM 797 C C . ASP A 1 105 ? 6.292 -8.493 -7.564 1.00 96.00 105 ASP A C 1
ATOM 799 O O . ASP A 1 105 ? 7.149 -7.893 -6.912 1.00 96.00 105 ASP A O 1
ATOM 803 N N . GLU A 1 106 ? 6.607 -9.478 -8.405 1.00 95.69 106 GLU A N 1
ATOM 804 C CA . GLU A 1 106 ? 7.975 -9.954 -8.636 1.00 95.69 106 GLU A CA 1
ATOM 805 C C . GLU A 1 106 ? 8.926 -8.872 -9.159 1.00 95.69 106 GLU A C 1
ATOM 807 O O . GLU A 1 106 ? 10.117 -8.901 -8.853 1.00 95.69 106 GLU A O 1
ATOM 812 N N . GLN A 1 107 ? 8.444 -7.916 -9.957 1.00 95.69 107 GLN A N 1
ATOM 813 C CA . GLN A 1 107 ? 9.313 -6.878 -10.512 1.00 95.69 107 GLN A CA 1
ATOM 814 C C . GLN A 1 107 ? 9.729 -5.888 -9.429 1.00 95.69 107 GLN A C 1
ATOM 816 O O . GLN A 1 107 ? 10.892 -5.490 -9.373 1.00 95.69 107 GLN A O 1
ATOM 821 N N . LEU A 1 108 ? 8.809 -5.545 -8.526 1.00 96.00 108 LEU A N 1
ATOM 822 C CA . LEU A 1 108 ? 9.143 -4.755 -7.347 1.00 96.00 108 LEU A CA 1
ATOM 823 C C . LEU A 1 108 ? 10.153 -5.491 -6.454 1.00 96.00 108 LEU A C 1
ATOM 825 O O . LEU A 1 108 ? 11.106 -4.872 -5.982 1.00 96.00 108 LEU A O 1
ATOM 829 N N . LEU A 1 109 ? 9.994 -6.805 -6.260 1.00 95.56 109 LEU A N 1
ATOM 830 C CA . LEU A 1 109 ? 10.953 -7.611 -5.495 1.00 95.56 109 LEU A CA 1
ATOM 831 C C . LEU A 1 109 ? 12.360 -7.572 -6.106 1.00 95.56 109 LEU A C 1
ATOM 833 O O . LEU A 1 109 ? 13.316 -7.318 -5.379 1.00 95.56 109 LEU A O 1
ATOM 837 N N . ARG A 1 110 ? 12.491 -7.693 -7.432 1.00 96.19 110 ARG A N 1
ATOM 838 C CA . ARG A 1 110 ? 13.789 -7.563 -8.123 1.00 96.19 110 ARG A CA 1
ATOM 839 C C . ARG A 1 110 ? 14.444 -6.197 -7.911 1.00 96.19 110 ARG A C 1
ATOM 841 O O . ARG A 1 110 ? 15.652 -6.114 -7.697 1.00 96.19 110 ARG A O 1
ATOM 848 N N . LEU A 1 111 ? 13.658 -5.115 -7.907 1.00 96.56 111 LEU A N 1
ATOM 849 C CA . LEU A 1 111 ? 14.177 -3.775 -7.602 1.00 96.56 111 LEU A CA 1
ATOM 850 C C . LEU A 1 111 ? 14.704 -3.683 -6.165 1.00 96.56 111 LEU A C 1
ATOM 852 O O . LEU A 1 111 ? 15.759 -3.086 -5.939 1.00 96.56 111 LEU A O 1
ATOM 856 N N . ILE A 1 112 ? 13.994 -4.288 -5.208 1.00 95.81 112 ILE A N 1
ATOM 857 C CA . ILE A 1 112 ? 14.413 -4.377 -3.799 1.00 95.81 112 ILE A CA 1
ATOM 858 C C . ILE A 1 112 ? 15.684 -5.228 -3.660 1.00 95.81 112 ILE A C 1
ATOM 860 O O . ILE A 1 112 ? 16.508 -4.956 -2.794 1.00 95.81 112 ILE A O 1
ATOM 864 N N . GLU A 1 113 ? 15.872 -6.236 -4.506 1.00 96.38 113 GLU A N 1
ATOM 865 C CA . GLU A 1 113 ? 17.066 -7.090 -4.521 1.00 96.38 113 GLU A CA 1
ATOM 866 C C . GLU A 1 113 ? 18.278 -6.436 -5.205 1.00 96.38 113 GLU A C 1
ATOM 868 O O . GLU A 1 113 ? 19.385 -6.965 -5.124 1.00 96.38 113 GLU A O 1
ATOM 873 N N . GLY A 1 114 ? 18.107 -5.264 -5.827 1.00 95.94 114 GLY A N 1
ATOM 874 C CA . GLY A 1 114 ? 19.198 -4.548 -6.492 1.00 95.94 114 GLY A CA 1
ATOM 875 C C . GLY A 1 114 ? 19.421 -4.942 -7.953 1.00 95.94 114 GLY A C 1
ATOM 876 O O . GLY A 1 114 ? 20.471 -4.620 -8.506 1.00 95.94 114 GLY A O 1
ATOM 877 N N . ASP A 1 115 ? 18.464 -5.621 -8.590 1.00 96.94 115 ASP A N 1
ATOM 878 C CA . ASP A 1 115 ? 18.575 -6.057 -9.984 1.00 96.94 115 ASP A CA 1
ATOM 879 C C . ASP A 1 115 ? 18.379 -4.881 -10.962 1.00 96.94 115 ASP A C 1
ATOM 881 O O . ASP A 1 115 ? 17.286 -4.597 -11.469 1.00 96.94 115 ASP A O 1
ATOM 885 N N . ALA A 1 116 ? 19.478 -4.170 -11.215 1.00 95.75 116 ALA A N 1
ATOM 886 C CA . ALA A 1 116 ? 19.522 -3.051 -12.147 1.00 95.75 116 ALA A CA 1
ATOM 887 C C . ALA A 1 116 ? 19.294 -3.481 -13.606 1.00 95.75 116 ALA A C 1
ATOM 889 O O . ALA A 1 116 ? 18.790 -2.681 -14.396 1.00 95.75 116 ALA A O 1
ATOM 890 N N . ASP A 1 117 ? 19.624 -4.719 -13.976 1.00 96.06 117 ASP A N 1
ATOM 891 C CA . ASP A 1 117 ? 19.458 -5.206 -15.347 1.00 96.06 117 ASP A CA 1
ATOM 892 C C . ASP A 1 117 ? 17.977 -5.421 -15.668 1.00 96.06 117 ASP A C 1
ATOM 894 O O . ASP A 1 117 ? 17.487 -4.928 -16.690 1.00 96.06 117 ASP A O 1
ATOM 898 N N . SER A 1 118 ? 17.222 -6.039 -14.751 1.00 94.38 118 SER A N 1
ATOM 899 C CA . SER A 1 118 ? 15.758 -6.115 -14.861 1.00 94.38 118 SER A CA 1
ATOM 900 C C . SER A 1 118 ? 15.125 -4.721 -14.917 1.00 94.38 118 SER A C 1
ATOM 902 O O . SER A 1 118 ? 14.226 -4.479 -15.727 1.00 94.38 118 SER A O 1
ATOM 904 N N . ALA A 1 119 ? 15.620 -3.769 -14.118 1.00 95.12 119 ALA A N 1
ATOM 905 C CA . ALA A 1 119 ? 15.149 -2.385 -14.151 1.00 95.12 119 ALA A CA 1
ATOM 906 C C . ALA A 1 119 ? 15.429 -1.699 -15.505 1.00 95.12 119 ALA A C 1
ATOM 908 O O . ALA A 1 119 ? 14.564 -1.001 -16.042 1.00 95.12 119 ALA A O 1
ATOM 909 N N . ARG A 1 120 ? 16.608 -1.928 -16.103 1.00 95.50 120 ARG A N 1
ATOM 910 C CA . ARG A 1 120 ? 16.984 -1.399 -17.428 1.00 95.50 120 ARG A CA 1
ATOM 911 C C . ARG A 1 120 ? 16.184 -2.029 -18.566 1.00 95.50 120 ARG A C 1
ATOM 913 O O . ARG A 1 120 ? 15.930 -1.340 -19.552 1.00 95.50 120 ARG A O 1
ATOM 920 N N . ALA A 1 121 ? 15.768 -3.286 -18.439 1.00 95.88 121 ALA A N 1
ATOM 921 C CA . ALA A 1 121 ? 14.919 -3.958 -19.423 1.00 95.88 121 ALA A CA 1
ATOM 922 C C . ALA A 1 121 ? 13.455 -3.476 -19.385 1.00 95.88 121 ALA A C 1
ATOM 924 O O . ALA A 1 121 ? 12.714 -3.640 -20.354 1.00 95.88 121 ALA A O 1
ATOM 925 N N . MET A 1 122 ? 13.025 -2.872 -18.275 1.00 94.81 122 MET A N 1
ATOM 926 C CA . MET A 1 122 ? 11.647 -2.435 -18.079 1.00 94.81 122 MET A CA 1
ATOM 927 C C . MET A 1 122 ? 11.327 -1.133 -18.839 1.00 94.81 122 MET A C 1
ATOM 929 O O . MET A 1 122 ? 12.155 -0.217 -18.841 1.00 94.81 122 MET A O 1
ATOM 933 N N . PRO A 1 123 ? 10.118 -0.980 -19.417 1.00 96.62 123 PRO A N 1
ATOM 934 C CA . PRO A 1 123 ? 9.630 0.298 -19.942 1.00 96.62 123 PRO A CA 1
ATOM 935 C C . PRO A 1 123 ? 9.644 1.426 -18.897 1.00 96.62 123 PRO A C 1
ATOM 937 O O . PRO A 1 123 ? 9.480 1.182 -17.701 1.00 96.62 123 PRO A O 1
ATOM 940 N N . THR A 1 124 ? 9.859 2.672 -19.331 1.00 95.00 124 THR A N 1
ATOM 941 C CA . THR A 1 124 ? 10.015 3.828 -18.422 1.00 95.00 124 THR A CA 1
ATOM 942 C C . THR A 1 124 ? 8.756 4.128 -17.618 1.00 95.00 124 THR A C 1
ATOM 944 O O . THR A 1 124 ? 8.855 4.413 -16.432 1.00 95.00 124 THR A O 1
ATOM 947 N N . ASP A 1 125 ? 7.580 4.035 -18.232 1.00 95.81 125 ASP A N 1
ATOM 948 C CA . ASP A 1 125 ? 6.280 4.206 -17.576 1.00 95.81 125 ASP A CA 1
ATOM 949 C C . ASP A 1 125 ? 6.074 3.181 -16.453 1.00 95.81 125 ASP A C 1
ATOM 951 O O . ASP A 1 125 ? 5.670 3.532 -15.343 1.00 95.81 125 ASP A O 1
ATOM 955 N N . ARG A 1 126 ? 6.441 1.922 -16.707 1.00 96.00 126 ARG A N 1
ATOM 956 C CA . ARG A 1 126 ? 6.362 0.862 -15.704 1.00 96.00 126 ARG A CA 1
ATOM 957 C C . ARG A 1 126 ? 7.390 1.050 -14.586 1.00 96.00 126 ARG A C 1
ATOM 959 O O . ARG A 1 126 ? 7.066 0.837 -13.422 1.00 96.00 126 ARG A O 1
ATOM 966 N N . LEU A 1 127 ? 8.602 1.504 -14.903 1.00 96.25 127 LEU A N 1
ATOM 967 C CA . LEU A 1 127 ? 9.612 1.808 -13.887 1.00 96.25 127 LEU A CA 1
ATOM 968 C C . LEU A 1 127 ? 9.187 2.993 -13.003 1.00 96.25 127 LEU A C 1
ATOM 970 O O . LEU A 1 127 ? 9.335 2.937 -11.783 1.00 96.25 127 LEU A O 1
ATOM 974 N N . LEU A 1 128 ? 8.602 4.037 -13.601 1.00 96.88 128 LEU A N 1
ATOM 975 C CA . LEU A 1 128 ? 8.033 5.177 -12.877 1.00 96.88 128 LEU A CA 1
ATOM 976 C C . LEU A 1 128 ? 6.907 4.752 -11.931 1.00 96.88 128 LEU A C 1
ATOM 978 O O . LEU A 1 128 ? 6.847 5.254 -10.811 1.00 96.88 128 LEU A O 1
ATOM 982 N N . HIS A 1 129 ? 6.067 3.794 -12.335 1.00 96.19 129 HIS A N 1
ATOM 983 C CA . HIS A 1 129 ? 5.039 3.226 -11.462 1.00 96.19 129 HIS A CA 1
ATOM 984 C C . HIS A 1 129 ? 5.639 2.624 -10.179 1.00 96.19 129 HIS A C 1
ATOM 986 O O . HIS A 1 129 ? 5.169 2.918 -9.079 1.00 96.19 129 HIS A O 1
ATOM 992 N N . TYR A 1 130 ? 6.720 1.844 -10.293 1.00 97.00 130 TYR A N 1
ATOM 993 C CA . TYR A 1 130 ? 7.402 1.280 -9.122 1.00 97.00 130 TYR A CA 1
ATOM 994 C C . TYR A 1 130 ? 8.120 2.333 -8.279 1.00 97.00 130 TYR A C 1
ATOM 996 O O . TYR A 1 130 ? 8.132 2.229 -7.054 1.00 97.00 130 TYR A O 1
ATOM 1004 N N . VAL A 1 131 ? 8.681 3.368 -8.907 1.00 96.94 131 VAL A N 1
ATOM 1005 C CA . VAL A 1 131 ? 9.263 4.506 -8.185 1.00 96.94 131 VAL A CA 1
ATOM 1006 C C . VAL A 1 131 ? 8.194 5.246 -7.382 1.00 96.94 131 VAL A C 1
ATOM 1008 O O . VAL A 1 131 ? 8.418 5.564 -6.215 1.00 96.94 131 VAL A O 1
ATOM 1011 N N . GLU A 1 132 ? 7.019 5.501 -7.958 1.00 96.25 132 GLU A N 1
ATOM 1012 C CA . GLU A 1 132 ? 5.907 6.126 -7.238 1.00 96.25 132 GLU A CA 1
ATOM 1013 C C . GLU A 1 132 ? 5.450 5.253 -6.060 1.00 96.25 132 GLU A C 1
ATOM 1015 O O . GLU A 1 132 ? 5.339 5.745 -4.934 1.00 96.25 132 GLU A O 1
ATOM 1020 N N . HIS A 1 133 ? 5.260 3.952 -6.298 1.00 96.00 133 HIS A N 1
ATOM 1021 C CA . HIS A 1 133 ? 4.914 2.976 -5.262 1.00 96.00 133 HIS A CA 1
ATOM 1022 C C . HIS A 1 133 ? 5.931 2.978 -4.114 1.00 96.00 133 HIS A C 1
ATOM 1024 O O . HIS A 1 133 ? 5.557 3.118 -2.948 1.00 96.00 133 HIS A O 1
ATOM 1030 N N . ALA A 1 134 ? 7.225 2.894 -4.431 1.00 96.88 134 ALA A N 1
ATOM 1031 C CA . ALA A 1 134 ? 8.288 2.883 -3.433 1.00 96.88 134 ALA A CA 1
ATOM 1032 C C . ALA A 1 134 ? 8.368 4.205 -2.653 1.00 96.88 134 ALA A C 1
ATOM 1034 O O . ALA A 1 134 ? 8.527 4.178 -1.434 1.00 96.88 134 ALA A O 1
ATOM 1035 N N . ASN A 1 135 ? 8.165 5.358 -3.300 1.00 96.75 135 ASN A N 1
ATOM 1036 C CA . ASN A 1 135 ? 8.099 6.654 -2.615 1.00 96.75 135 ASN A CA 1
ATOM 1037 C C . ASN A 1 135 ? 6.939 6.724 -1.608 1.00 96.75 135 ASN A C 1
ATOM 1039 O O . ASN A 1 135 ? 7.138 7.169 -0.473 1.00 96.75 135 ASN A O 1
ATOM 1043 N N . ARG A 1 136 ? 5.740 6.244 -1.979 1.00 94.69 136 ARG A N 1
ATOM 1044 C CA . ARG A 1 136 ? 4.611 6.134 -1.033 1.00 94.69 136 ARG A CA 1
ATOM 1045 C C . ARG A 1 136 ? 4.963 5.213 0.135 1.00 94.69 136 ARG A C 1
ATOM 1047 O O . ARG A 1 136 ? 4.706 5.552 1.292 1.00 94.69 136 ARG A O 1
ATOM 1054 N N . GLY A 1 137 ? 5.606 4.084 -0.161 1.00 94.69 137 GLY A N 1
ATOM 1055 C CA . GLY A 1 137 ? 6.113 3.133 0.822 1.00 94.69 137 GLY A CA 1
ATOM 1056 C C . GLY A 1 137 ? 7.092 3.751 1.826 1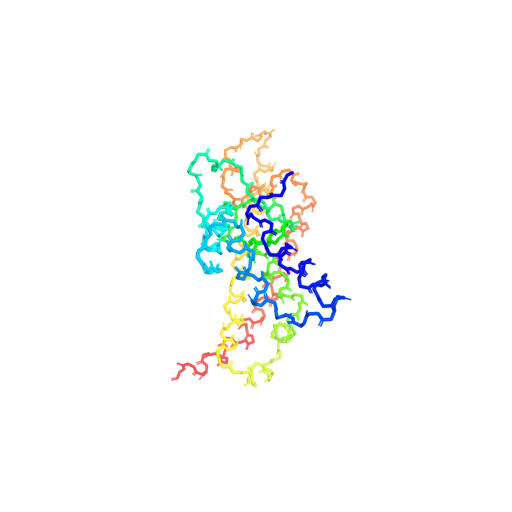.00 94.69 137 GLY A C 1
ATOM 1057 O O . GLY A 1 137 ? 6.926 3.555 3.036 1.00 94.69 137 GLY A O 1
ATOM 1058 N N . VAL A 1 138 ? 8.067 4.535 1.351 1.00 96.44 138 VAL A N 1
ATOM 1059 C CA . VAL A 1 138 ? 9.029 5.267 2.193 1.00 96.44 138 VAL A CA 1
ATOM 1060 C C . VAL A 1 138 ? 8.303 6.231 3.124 1.00 96.44 138 VAL A C 1
ATOM 1062 O O . VAL A 1 138 ? 8.459 6.139 4.343 1.00 96.44 138 VAL A O 1
ATOM 1065 N N . GLU A 1 139 ? 7.466 7.117 2.582 1.00 93.88 139 GLU A N 1
ATOM 1066 C CA . GLU A 1 139 ? 6.809 8.151 3.387 1.00 93.88 139 GLU A CA 1
ATOM 1067 C C . GLU A 1 139 ? 5.872 7.541 4.440 1.00 93.88 139 GLU A C 1
ATOM 1069 O O . GLU A 1 139 ? 5.904 7.924 5.614 1.00 93.88 139 GLU A O 1
ATOM 1074 N N . ARG A 1 140 ? 5.103 6.510 4.068 1.00 90.75 140 ARG A N 1
ATOM 1075 C CA . ARG A 1 140 ? 4.225 5.773 4.989 1.00 90.75 140 ARG A CA 1
ATOM 1076 C C . ARG A 1 140 ? 4.992 5.205 6.185 1.00 90.75 140 ARG A C 1
ATOM 1078 O O . ARG A 1 140 ? 4.574 5.391 7.332 1.00 90.75 140 ARG A O 1
ATOM 1085 N N . ASN A 1 141 ? 6.103 4.515 5.929 1.00 93.31 141 ASN A N 1
ATOM 1086 C CA . ASN A 1 141 ? 6.905 3.883 6.977 1.00 93.31 141 ASN A CA 1
ATOM 1087 C C . ASN A 1 141 ? 7.660 4.916 7.823 1.00 93.31 141 ASN A C 1
ATOM 1089 O O . ASN A 1 141 ? 7.761 4.771 9.043 1.00 93.31 141 ASN A O 1
ATOM 1093 N N . ARG A 1 142 ? 8.129 6.007 7.215 1.00 93.88 142 ARG A N 1
ATOM 1094 C CA . ARG A 1 142 ? 8.787 7.099 7.938 1.00 93.88 142 ARG A CA 1
ATOM 1095 C C . ARG A 1 142 ? 7.837 7.754 8.942 1.00 93.88 142 ARG A C 1
ATOM 1097 O O . ARG A 1 142 ? 8.178 7.885 10.119 1.00 93.88 142 ARG A O 1
ATOM 1104 N N . LEU A 1 143 ? 6.622 8.089 8.504 1.00 90.19 143 LEU A N 1
ATOM 1105 C CA . LEU A 1 143 ? 5.591 8.682 9.359 1.00 90.19 143 LEU A CA 1
ATOM 1106 C C . LEU A 1 143 ? 5.121 7.726 10.463 1.00 90.19 143 LEU A C 1
ATOM 1108 O O . LEU A 1 143 ? 4.888 8.164 11.593 1.00 90.19 143 LEU A O 1
ATOM 1112 N N . LEU A 1 144 ? 4.990 6.427 10.167 1.00 89.19 144 LEU A N 1
ATOM 1113 C CA . LEU A 1 144 ? 4.647 5.421 11.174 1.00 89.19 144 LEU A CA 1
ATOM 1114 C C . LEU A 1 144 ? 5.721 5.344 12.262 1.00 89.19 144 LEU A C 1
ATOM 1116 O O . LEU A 1 144 ? 5.385 5.427 13.442 1.00 89.19 144 LEU A O 1
ATOM 1120 N N . SER A 1 145 ? 6.998 5.250 11.881 1.00 91.81 145 SER A N 1
ATOM 1121 C CA . SER A 1 145 ? 8.107 5.194 12.839 1.00 91.81 145 SER A CA 1
ATOM 1122 C C . SER A 1 145 ? 8.139 6.429 13.746 1.00 91.81 145 SER A C 1
ATOM 1124 O O . SER A 1 145 ? 8.205 6.288 14.967 1.00 91.81 145 SER A O 1
ATOM 1126 N N . GLN A 1 146 ? 7.996 7.633 13.178 1.00 90.69 146 GLN A N 1
ATOM 1127 C CA . GLN A 1 146 ? 7.933 8.884 13.950 1.00 90.69 146 GLN A CA 1
ATOM 1128 C C . GLN A 1 146 ? 6.731 8.922 14.903 1.00 90.69 146 GLN A C 1
ATOM 1130 O O . GLN A 1 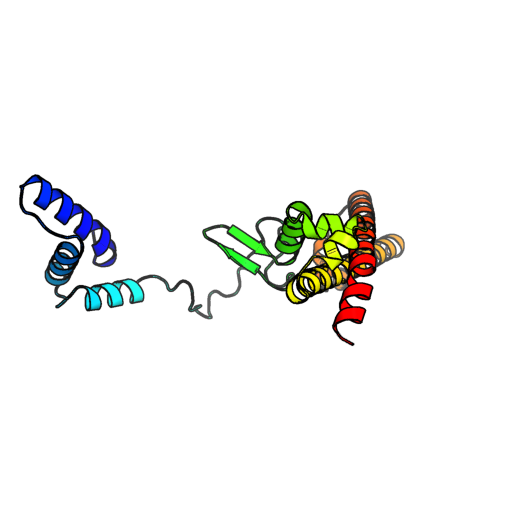146 ? 6.842 9.367 16.047 1.00 90.69 146 GLN A O 1
ATOM 1135 N N . SER A 1 147 ? 5.574 8.436 14.449 1.00 89.25 147 SER A N 1
ATOM 1136 C CA . SER A 1 147 ? 4.362 8.375 15.272 1.00 89.25 147 SER A CA 1
ATOM 1137 C C . SER A 1 147 ? 4.530 7.406 16.443 1.00 89.25 147 SER A C 1
ATOM 1139 O O . SER A 1 147 ? 4.149 7.732 17.565 1.00 89.25 147 SER A O 1
ATOM 1141 N N . ILE A 1 148 ? 5.147 6.244 16.209 1.00 89.94 148 ILE A N 1
ATOM 1142 C CA . ILE A 1 148 ? 5.453 5.265 17.257 1.00 89.94 148 ILE A CA 1
ATOM 1143 C C . ILE A 1 148 ? 6.423 5.857 18.286 1.00 89.94 148 ILE A C 1
ATOM 1145 O O . ILE A 1 148 ? 6.179 5.747 19.485 1.00 89.94 148 ILE A O 1
ATOM 1149 N N . GLU A 1 149 ? 7.492 6.522 17.843 1.00 87.75 149 GLU A N 1
ATOM 1150 C CA . GLU A 1 149 ? 8.453 7.180 18.740 1.00 87.75 149 GLU A CA 1
ATOM 1151 C C . GLU A 1 149 ? 7.797 8.256 19.601 1.00 87.75 149 GLU A C 1
ATOM 1153 O O . GLU A 1 149 ? 8.018 8.294 20.813 1.00 87.75 149 GLU A O 1
ATOM 1158 N N . ARG A 1 150 ? 6.926 9.076 19.005 1.00 85.75 150 ARG A N 1
ATOM 1159 C CA . ARG A 1 150 ? 6.141 10.066 19.745 1.00 85.75 150 ARG A CA 1
ATOM 1160 C C . ARG A 1 150 ? 5.281 9.399 20.820 1.00 85.75 150 ARG A C 1
ATOM 1162 O O . ARG A 1 150 ? 5.290 9.853 21.960 1.00 85.75 150 ARG A O 1
ATOM 1169 N N . VAL A 1 151 ? 4.578 8.311 20.494 1.00 83.81 151 VAL A N 1
ATOM 1170 C CA . VAL A 1 151 ? 3.762 7.563 21.470 1.00 83.81 151 VAL A CA 1
ATOM 1171 C C . VAL A 1 151 ? 4.623 6.977 22.594 1.00 83.81 151 VAL A C 1
ATOM 1173 O O . VAL A 1 151 ? 4.240 7.075 23.760 1.00 83.81 151 VAL A O 1
ATOM 1176 N N . PHE A 1 152 ? 5.797 6.423 22.283 1.00 83.88 152 PHE A N 1
ATOM 1177 C CA . PHE A 1 152 ? 6.733 5.924 23.296 1.00 83.88 152 PHE A CA 1
ATOM 1178 C C . PHE A 1 152 ? 7.233 7.023 24.234 1.00 83.88 152 PHE A C 1
ATOM 1180 O O . PHE A 1 152 ? 7.285 6.806 25.444 1.00 83.88 152 PHE A O 1
ATOM 1187 N N . ALA A 1 153 ? 7.604 8.188 23.699 1.00 83.44 153 ALA A N 1
ATOM 1188 C CA . ALA A 1 153 ? 8.076 9.314 24.501 1.00 83.44 153 ALA A CA 1
ATOM 1189 C C . ALA A 1 153 ? 6.973 9.841 25.435 1.00 83.44 153 ALA A C 1
ATOM 1191 O O . ALA A 1 153 ? 7.219 10.103 26.610 1.00 83.44 153 ALA A O 1
ATOM 1192 N N . LEU A 1 154 ? 5.733 9.926 24.942 1.00 78.25 154 LEU A N 1
ATOM 1193 C CA . LEU A 1 154 ? 4.585 10.363 25.740 1.00 78.25 154 LEU A CA 1
ATOM 1194 C C . LEU A 1 154 ? 4.271 9.404 26.892 1.00 78.25 154 LEU A C 1
ATOM 1196 O O . LEU A 1 154 ? 4.001 9.862 27.997 1.00 78.25 154 LEU A O 1
ATOM 1200 N N . ARG A 1 155 ? 4.345 8.086 26.664 1.00 79.62 155 ARG A N 1
ATOM 1201 C CA . ARG A 1 155 ? 4.125 7.079 27.720 1.00 79.62 155 ARG A CA 1
ATOM 1202 C C . ARG A 1 155 ? 5.199 7.095 28.806 1.00 79.62 155 ARG A C 1
ATOM 1204 O O . ARG A 1 155 ? 4.898 6.762 29.942 1.00 79.62 155 ARG A O 1
ATOM 1211 N N . GLN A 1 156 ? 6.433 7.457 28.458 1.00 73.25 156 GLN A N 1
ATOM 1212 C CA . GLN A 1 156 ? 7.531 7.569 29.423 1.00 73.25 156 GLN A CA 1
ATOM 1213 C C . GLN A 1 156 ? 7.436 8.849 30.264 1.00 73.25 156 GLN A C 1
ATOM 1215 O O . GLN A 1 156 ? 7.773 8.825 31.443 1.00 73.25 156 GLN A O 1
ATOM 1220 N N . ASN A 1 157 ? 6.952 9.948 29.673 1.00 70.25 157 ASN A N 1
ATOM 1221 C CA . ASN A 1 157 ? 6.920 11.261 30.324 1.00 70.25 157 ASN A CA 1
ATOM 1222 C C . ASN A 1 157 ? 5.620 11.562 31.096 1.00 70.25 157 ASN A C 1
ATOM 1224 O O . ASN A 1 157 ? 5.624 12.461 31.934 1.00 70.25 157 ASN A O 1
ATOM 1228 N N . ALA A 1 158 ? 4.510 10.864 30.831 1.00 60.50 158 ALA A N 1
ATOM 1229 C CA . ALA A 1 158 ? 3.214 11.129 31.462 1.00 60.50 158 ALA A CA 1
ATOM 1230 C C . ALA A 1 158 ? 2.748 9.950 32.334 1.00 60.50 158 ALA A C 1
ATOM 1232 O O . ALA A 1 158 ? 2.433 8.880 31.819 1.00 60.50 158 ALA A O 1
ATOM 1233 N N . SER A 1 159 ? 2.619 10.168 33.650 1.00 54.06 159 SER A N 1
ATOM 1234 C CA . SER A 1 159 ? 1.993 9.208 34.577 1.00 54.06 159 SER A CA 1
ATOM 1235 C C . SER A 1 159 ? 0.460 9.134 34.470 1.00 54.06 159 SER A C 1
ATOM 1237 O O . SER A 1 159 ? -0.158 8.331 35.162 1.00 54.06 159 SER A O 1
ATOM 1239 N N . ALA A 1 160 ? -0.180 9.912 33.598 1.00 53.62 160 ALA A N 1
ATOM 1240 C CA . ALA A 1 160 ? -1.587 9.761 33.240 1.00 53.62 160 ALA A CA 1
ATOM 1241 C C . ALA A 1 160 ? -1.829 10.397 31.865 1.00 53.62 160 ALA A C 1
ATOM 1243 O O . ALA A 1 160 ? -1.365 11.501 31.583 1.00 53.62 160 ALA A O 1
ATOM 1244 N N . ALA A 1 161 ? -2.514 9.666 30.991 1.00 50.53 161 ALA A N 1
ATOM 1245 C CA . ALA A 1 161 ? -2.774 10.046 29.612 1.00 50.53 161 ALA A CA 1
ATOM 1246 C C . ALA A 1 161 ? -3.690 11.278 29.519 1.00 50.53 161 ALA A C 1
ATOM 1248 O O . ALA A 1 161 ? -4.805 11.253 30.030 1.00 50.53 161 ALA A O 1
ATOM 1249 N N . ASN A 1 162 ? -3.264 12.313 28.789 1.00 51.47 162 ASN A N 1
ATOM 1250 C CA . ASN A 1 162 ? -4.201 13.279 28.218 1.00 51.47 162 ASN A CA 1
ATOM 1251 C C . ASN A 1 162 ? -4.627 12.786 26.828 1.00 51.47 162 ASN A C 1
ATOM 1253 O O . ASN A 1 162 ? -3.808 12.663 25.914 1.00 51.47 162 ASN A O 1
ATOM 1257 N N . ASP A 1 163 ? -5.925 12.520 26.688 1.00 53.66 163 ASP A N 1
ATOM 1258 C CA . ASP A 1 163 ? -6.599 11.948 25.509 1.00 53.66 163 ASP A CA 1
ATOM 1259 C C . ASP A 1 163 ? -6.482 12.824 24.238 1.00 53.66 163 ASP A C 1
ATOM 1261 O O . ASP A 1 163 ? -6.750 12.392 23.116 1.00 53.66 163 ASP A O 1
ATOM 1265 N N . ASP A 1 164 ? -6.033 14.070 24.399 1.00 55.72 164 ASP A N 1
ATOM 1266 C CA . ASP A 1 164 ? -5.968 15.086 23.346 1.00 55.72 164 ASP A CA 1
ATOM 1267 C C . ASP A 1 164 ? -4.873 14.811 22.296 1.00 55.72 164 ASP A C 1
ATOM 1269 O O . ASP A 1 164 ? -5.027 15.141 21.120 1.00 55.72 164 ASP A O 1
ATOM 1273 N N . VAL A 1 165 ? -3.791 14.115 22.674 1.00 56.31 165 VAL A N 1
ATOM 1274 C CA 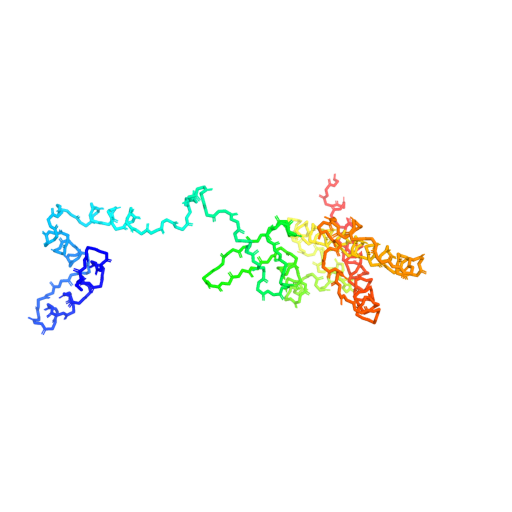. VAL A 1 165 ? -2.673 13.816 21.757 1.00 56.31 165 VAL A CA 1
ATOM 1275 C C . VAL A 1 165 ? -3.039 12.750 20.711 1.00 56.31 165 VAL A C 1
ATOM 1277 O O 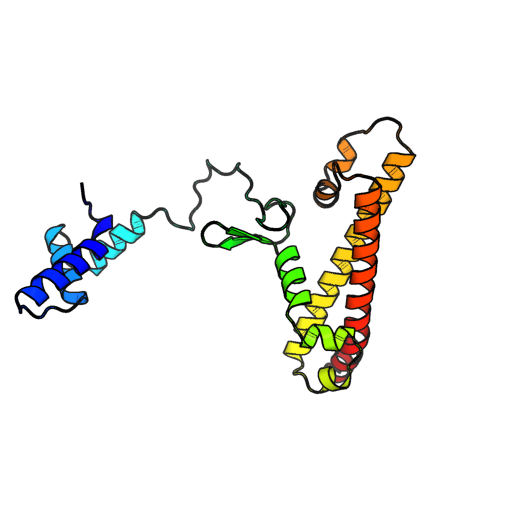. VAL A 1 165 ? -2.490 12.726 19.606 1.00 56.31 165 VAL A O 1
ATOM 1280 N N . PHE A 1 166 ? -4.021 11.896 21.013 1.00 53.91 166 PHE A N 1
ATOM 1281 C CA . PHE A 1 166 ? -4.477 10.810 20.138 1.00 53.91 166 PHE A CA 1
ATOM 1282 C C . PHE A 1 166 ? -5.582 11.224 19.155 1.00 53.91 166 PHE A C 1
ATOM 1284 O O . PHE A 1 166 ? -6.154 10.354 18.492 1.00 53.91 166 PHE A O 1
ATOM 1291 N N . LYS A 1 167 ? -5.899 12.522 19.057 1.00 52.94 167 LYS A N 1
ATOM 1292 C CA . LYS A 1 167 ? -6.927 13.045 18.140 1.00 52.94 167 LYS A CA 1
ATOM 1293 C C . LYS A 1 167 ? -6.451 13.196 16.694 1.00 52.94 167 LYS A C 1
ATOM 1295 O O . LYS A 1 167 ? -7.273 13.331 15.794 1.00 52.94 167 LYS A O 1
ATOM 1300 N N . THR A 1 168 ? -5.143 13.141 16.438 1.00 57.03 168 THR A N 1
ATOM 1301 C CA . THR A 1 168 ? -4.625 13.128 15.059 1.00 57.03 168 THR A CA 1
ATOM 1302 C C . THR A 1 168 ? -4.808 11.735 14.440 1.00 57.03 168 THR A C 1
ATOM 1304 O O . THR A 1 168 ? -4.352 10.739 15.006 1.00 57.03 168 THR A O 1
ATOM 1307 N N . SER A 1 169 ? -5.485 11.647 13.284 1.00 55.94 169 SER A N 1
ATOM 1308 C CA . SER A 1 169 ? -6.006 10.371 12.741 1.00 55.94 169 SER A CA 1
ATOM 1309 C C . SER A 1 169 ? -4.928 9.299 12.503 1.00 55.94 169 SER A C 1
ATOM 1311 O O . SER A 1 169 ? -5.183 8.111 12.659 1.00 55.94 169 SER A O 1
ATOM 1313 N N . LYS A 1 170 ? -3.673 9.697 12.258 1.00 59.25 170 LYS A N 1
ATOM 1314 C CA . LYS A 1 170 ? -2.555 8.758 12.043 1.00 59.25 170 LYS A CA 1
ATOM 1315 C C . LYS A 1 170 ? -2.005 8.103 13.322 1.00 59.25 170 LYS A C 1
ATOM 1317 O O . LYS A 1 170 ? -1.319 7.086 13.225 1.00 59.25 170 LYS A O 1
ATOM 1322 N N . VAL A 1 171 ? -2.298 8.648 14.508 1.00 65.94 171 VAL A N 1
ATOM 1323 C CA . VAL A 1 171 ? -1.889 8.079 15.814 1.00 65.94 171 VAL A CA 1
ATOM 1324 C C . VAL A 1 171 ? -3.006 7.219 16.419 1.00 65.94 171 VAL A C 1
ATOM 1326 O O . VAL A 1 171 ? -2.747 6.406 17.306 1.00 65.94 171 VAL A O 1
ATOM 1329 N N . ALA A 1 172 ? -4.237 7.326 15.907 1.00 68.75 172 ALA A N 1
ATOM 1330 C CA . ALA A 1 172 ? -5.379 6.536 16.364 1.00 68.75 172 ALA A CA 1
ATOM 1331 C C . ALA A 1 172 ? -5.117 5.023 16.261 1.00 68.75 172 ALA A C 1
ATOM 1333 O O . ALA A 1 172 ? -5.362 4.301 17.225 1.00 68.75 172 ALA A O 1
ATOM 1334 N N . ARG A 1 173 ? -4.468 4.565 15.179 1.00 75.62 173 ARG A N 1
ATOM 1335 C CA . ARG A 1 173 ? -4.055 3.156 15.006 1.00 75.62 173 ARG A CA 1
ATOM 1336 C C . ARG A 1 173 ? -3.064 2.625 16.048 1.00 75.62 173 ARG A C 1
ATOM 1338 O O . ARG A 1 173 ? -2.868 1.420 16.154 1.00 75.62 173 ARG A O 1
ATOM 1345 N N . LEU A 1 174 ? -2.400 3.515 16.788 1.00 83.19 174 LEU A N 1
ATOM 1346 C CA . LEU A 1 174 ? -1.441 3.167 17.844 1.00 83.19 174 LEU A CA 1
ATOM 1347 C C . LEU A 1 174 ? -2.096 3.141 19.235 1.00 83.19 174 LEU A C 1
ATOM 1349 O O . LEU A 1 174 ? -1.461 2.751 20.220 1.00 83.19 174 LEU A O 1
ATOM 1353 N N . ARG A 1 175 ? -3.362 3.565 19.339 1.00 78.88 175 ARG A N 1
ATOM 1354 C CA . ARG A 1 175 ? -4.122 3.567 20.590 1.00 78.88 175 ARG A CA 1
ATOM 1355 C C . ARG A 1 175 ? -4.363 2.129 21.054 1.00 78.88 175 ARG A C 1
ATOM 1357 O O . ARG A 1 175 ? -4.665 1.252 20.256 1.00 78.88 175 ARG A O 1
ATOM 1364 N N . GLY A 1 176 ? -4.204 1.881 22.353 1.00 79.69 176 GLY A N 1
ATOM 1365 C CA . GLY A 1 176 ? -4.422 0.557 22.949 1.00 79.69 176 GLY A CA 1
ATOM 1366 C C . GLY A 1 176 ? -3.329 -0.484 22.674 1.00 79.69 176 GLY A C 1
ATOM 1367 O O . GLY A 1 176 ? -3.363 -1.546 23.283 1.00 79.69 176 GLY A O 1
ATOM 1368 N N . LYS A 1 177 ? -2.333 -0.185 21.8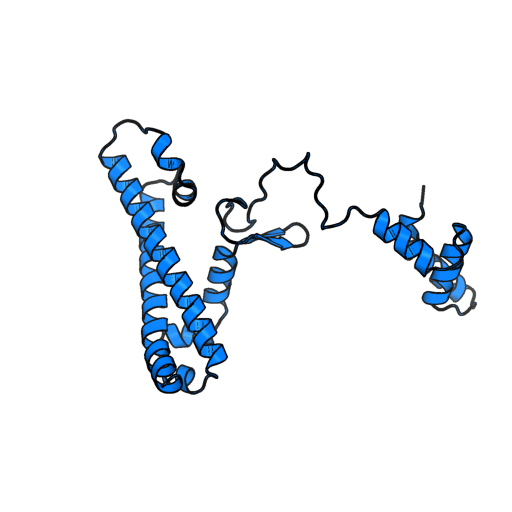26 1.00 87.75 177 LYS A N 1
ATOM 1369 C CA . LYS A 1 177 ? -1.205 -1.090 21.564 1.00 87.75 177 LYS A CA 1
ATOM 1370 C C . LYS A 1 177 ? -0.257 -1.197 22.753 1.00 87.75 177 LYS A C 1
ATOM 1372 O O . LYS A 1 177 ? 0.072 -0.178 23.365 1.00 87.75 177 LYS A O 1
ATOM 1377 N N . THR A 1 178 ? 0.221 -2.393 23.072 1.00 90.12 178 THR A N 1
ATOM 1378 C CA . THR A 1 178 ? 1.240 -2.606 24.111 1.00 90.12 178 THR A CA 1
ATOM 1379 C C . THR A 1 178 ? 2.600 -2.060 23.668 1.00 90.12 178 THR A C 1
ATOM 1381 O O . THR A 1 178 ? 2.823 -1.764 22.493 1.00 90.12 178 THR A O 1
ATOM 1384 N N . SER A 1 179 ? 3.532 -1.890 24.609 1.00 89.44 179 SER A N 1
ATOM 1385 C CA . SER A 1 179 ? 4.901 -1.470 24.275 1.00 89.44 179 SER A CA 1
ATOM 1386 C C . SER A 1 179 ? 5.594 -2.462 23.334 1.00 89.44 179 SER A C 1
ATOM 1388 O O . SER A 1 179 ? 6.278 -2.036 22.405 1.00 89.44 179 SER A O 1
ATOM 1390 N N . ASP A 1 180 ? 5.363 -3.764 23.513 1.00 91.94 180 ASP A N 1
ATOM 1391 C CA . ASP A 1 180 ? 5.942 -4.802 22.655 1.00 91.94 180 ASP A CA 1
ATOM 1392 C C . ASP A 1 180 ? 5.354 -4.766 21.242 1.00 91.94 180 ASP A C 1
ATOM 1394 O O . ASP A 1 180 ? 6.099 -4.842 20.263 1.00 91.94 180 ASP A O 1
ATOM 1398 N N . GLU A 1 181 ? 4.036 -4.564 21.114 1.00 91.81 181 GLU A N 1
ATOM 1399 C CA . GLU A 1 181 ? 3.388 -4.375 19.813 1.00 91.81 181 GLU A CA 1
ATOM 1400 C C . GLU A 1 181 ? 3.945 -3.145 19.089 1.00 91.81 181 GLU A C 1
ATOM 1402 O O . GLU A 1 181 ? 4.294 -3.227 17.913 1.00 91.81 181 GLU A O 1
ATOM 1407 N N . LEU A 1 182 ? 4.091 -2.012 19.786 1.00 90.75 182 LEU A N 1
ATOM 1408 C CA . LEU A 1 182 ? 4.662 -0.797 19.201 1.00 90.75 182 LEU A CA 1
ATOM 1409 C C . LEU A 1 182 ? 6.116 -1.006 18.755 1.00 90.75 182 LEU A C 1
ATOM 1411 O O . LEU A 1 182 ? 6.510 -0.529 17.688 1.00 90.75 182 LEU A O 1
ATOM 1415 N N . LEU A 1 183 ? 6.917 -1.740 19.532 1.00 92.00 183 LEU A N 1
ATOM 1416 C CA . LEU A 1 183 ? 8.296 -2.056 19.165 1.00 92.00 183 LEU A CA 1
ATOM 1417 C C . LEU A 1 183 ? 8.353 -2.982 17.943 1.00 92.00 183 LEU A C 1
ATOM 1419 O O . LEU A 1 183 ? 9.169 -2.761 17.045 1.00 92.00 183 LEU A O 1
ATOM 1423 N N . ALA A 1 184 ? 7.481 -3.990 17.881 1.00 93.81 184 ALA A N 1
ATOM 1424 C CA . ALA A 1 184 ? 7.357 -4.875 16.728 1.00 93.81 184 ALA A CA 1
ATOM 1425 C C . ALA A 1 184 ? 6.940 -4.097 15.470 1.00 93.81 184 ALA A C 1
ATOM 1427 O O . ALA A 1 184 ? 7.582 -4.225 14.426 1.00 93.81 184 ALA A O 1
ATOM 1428 N N . MET A 1 185 ? 5.942 -3.216 15.587 1.00 92.50 185 MET A N 1
ATOM 1429 C CA . MET A 1 185 ? 5.512 -2.328 14.505 1.00 92.50 185 MET A CA 1
ATOM 1430 C C . MET A 1 185 ? 6.650 -1.413 14.038 1.00 92.50 185 MET A C 1
ATOM 1432 O O . MET A 1 185 ? 6.850 -1.260 12.835 1.00 92.50 185 MET A O 1
ATOM 1436 N N . LYS A 1 186 ? 7.445 -0.850 14.960 1.00 93.62 186 LYS A N 1
ATOM 1437 C CA . LYS A 1 186 ? 8.612 -0.022 14.616 1.00 93.62 186 LYS A CA 1
ATOM 1438 C C . LYS A 1 186 ? 9.654 -0.823 13.839 1.00 93.62 186 LYS A C 1
ATOM 1440 O O . LYS A 1 186 ? 10.128 -0.362 12.805 1.00 93.62 186 LYS A O 1
ATOM 1445 N N . LYS A 1 187 ? 9.996 -2.029 14.305 1.00 95.56 187 LYS A N 1
ATOM 1446 C CA . LYS A 1 187 ? 10.951 -2.920 13.622 1.00 95.56 187 LYS A CA 1
ATOM 1447 C C . LYS A 1 187 ? 10.484 -3.260 12.209 1.00 95.56 187 LYS A C 1
ATOM 1449 O O . LYS A 1 187 ? 11.267 -3.132 11.270 1.00 95.56 187 LYS A O 1
ATOM 1454 N N . PHE A 1 188 ? 9.214 -3.634 12.056 1.00 93.75 188 PHE A N 1
ATOM 1455 C CA . PHE A 1 188 ? 8.620 -3.903 10.748 1.00 93.75 188 PHE A CA 1
ATOM 1456 C C . PHE A 1 188 ? 8.697 -2.670 9.841 1.00 93.75 188 PHE A C 1
ATOM 1458 O O . PHE A 1 188 ? 9.201 -2.760 8.725 1.00 93.75 188 PHE A O 1
ATOM 1465 N N . SER A 1 189 ? 8.291 -1.505 10.351 1.00 93.38 189 SER A N 1
ATOM 1466 C CA . SER A 1 189 ? 8.297 -0.244 9.609 1.00 93.38 189 SER A CA 1
ATOM 1467 C C . SER A 1 189 ? 9.695 0.144 9.120 1.00 93.38 189 SER A C 1
ATOM 1469 O O . SER A 1 189 ? 9.860 0.540 7.970 1.00 93.38 189 SER A O 1
ATOM 1471 N N . LEU A 1 190 ? 10.717 0.001 9.967 1.00 95.81 190 LEU A N 1
ATOM 1472 C CA . LEU A 1 190 ? 12.108 0.271 9.593 1.00 95.81 190 LEU A CA 1
ATOM 1473 C C . LEU A 1 190 ? 12.636 -0.739 8.569 1.00 95.81 190 LEU A C 1
ATOM 1475 O O . LEU A 1 190 ? 13.399 -0.371 7.680 1.00 95.81 190 LEU A O 1
ATOM 1479 N N . SER A 1 191 ? 12.230 -2.006 8.670 1.00 95.88 191 SER A N 1
ATOM 1480 C CA . SER A 1 191 ? 12.593 -3.017 7.678 1.00 95.88 191 SER A CA 1
ATOM 1481 C C . SER A 1 191 ? 11.966 -2.724 6.316 1.00 95.88 191 SER A C 1
ATOM 1483 O O . SER A 1 191 ? 12.648 -2.867 5.306 1.00 95.88 191 SER A O 1
ATOM 1485 N N . GLN A 1 192 ? 10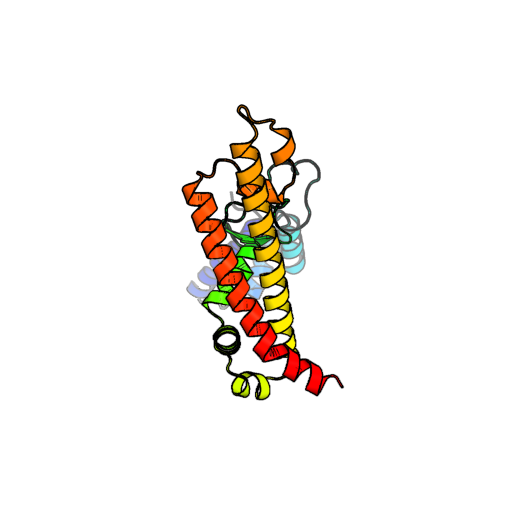.697 -2.308 6.272 1.00 94.75 192 GLN A N 1
ATOM 1486 C CA . GLN A 1 192 ? 10.038 -1.930 5.019 1.00 94.75 192 GLN A CA 1
ATOM 1487 C C . GLN A 1 192 ? 10.634 -0.650 4.429 1.00 94.75 192 GLN A C 1
ATOM 1489 O O . GLN A 1 192 ? 10.856 -0.596 3.225 1.00 94.75 192 GLN A O 1
ATOM 1494 N N . LEU A 1 193 ? 10.966 0.344 5.265 1.00 95.81 193 LEU A N 1
ATOM 1495 C CA . LEU A 1 193 ? 11.648 1.568 4.830 1.00 95.81 193 LEU A CA 1
ATOM 1496 C C . LEU A 1 193 ? 12.912 1.238 4.021 1.00 95.81 193 LEU A C 1
ATOM 1498 O O . LEU A 1 193 ? 13.031 1.670 2.879 1.00 95.81 193 LEU A O 1
ATOM 1502 N N . LYS A 1 194 ? 13.786 0.382 4.571 1.00 96.88 194 LYS A N 1
ATOM 1503 C CA . LYS A 1 194 ? 15.018 -0.053 3.896 1.00 96.88 194 LYS A CA 1
ATOM 1504 C C . LYS A 1 194 ? 14.751 -0.739 2.557 1.00 96.88 194 LYS A C 1
ATOM 1506 O O . LYS A 1 194 ? 15.485 -0.511 1.604 1.00 96.88 194 LYS A O 1
ATOM 1511 N N . ARG A 1 195 ? 13.707 -1.575 2.473 1.00 96.81 195 ARG A N 1
ATOM 1512 C CA . ARG A 1 195 ? 13.335 -2.257 1.220 1.00 96.81 195 ARG A CA 1
ATOM 1513 C C . ARG A 1 195 ? 12.961 -1.251 0.133 1.00 96.81 195 ARG A C 1
ATOM 1515 O O . ARG A 1 195 ? 13.461 -1.352 -0.981 1.00 96.81 195 ARG A O 1
ATOM 1522 N N . TYR A 1 196 ? 12.120 -0.268 0.449 1.00 97.69 196 TYR A N 1
ATOM 1523 C CA . TYR A 1 196 ? 11.726 0.740 -0.537 1.00 97.69 196 TYR A CA 1
ATOM 1524 C C . TYR A 1 196 ? 12.867 1.687 -0.910 1.00 97.69 196 TYR A C 1
ATOM 1526 O O . TYR A 1 196 ? 13.009 2.018 -2.083 1.00 97.69 196 TYR A O 1
ATOM 1534 N N . GLU A 1 197 ? 13.700 2.094 0.052 1.00 97.56 197 GLU A N 1
ATOM 1535 C CA . GLU A 1 197 ? 14.906 2.886 -0.226 1.00 97.56 197 GLU A CA 1
ATOM 1536 C C . GLU A 1 197 ? 15.841 2.145 -1.188 1.00 97.56 197 GLU A C 1
ATOM 1538 O O . GLU A 1 197 ? 16.329 2.744 -2.145 1.00 97.56 197 GLU A O 1
ATOM 1543 N N . GLN A 1 198 ? 16.012 0.833 -1.002 1.00 97.81 198 GLN A N 1
ATOM 1544 C CA . GLN A 1 198 ? 16.783 -0.007 -1.915 1.00 97.81 198 GLN A CA 1
ATOM 1545 C C . GLN A 1 198 ? 16.158 -0.053 -3.318 1.00 97.81 198 GLN A C 1
ATOM 1547 O O . GLN A 1 198 ? 16.865 0.134 -4.304 1.00 97.81 198 GLN A O 1
ATOM 1552 N N . ALA A 1 199 ? 14.837 -0.222 -3.430 1.00 97.56 199 ALA A N 1
ATOM 1553 C CA . ALA A 1 199 ? 14.155 -0.189 -4.727 1.00 97.56 199 ALA A CA 1
ATOM 1554 C C . ALA A 1 199 ? 14.345 1.153 -5.457 1.00 97.56 199 ALA A C 1
ATOM 1556 O O . ALA A 1 199 ? 14.606 1.177 -6.661 1.00 97.56 199 ALA A O 1
ATOM 1557 N N . LEU A 1 200 ? 14.265 2.272 -4.729 1.00 98.00 200 LEU A N 1
ATOM 1558 C CA . LEU A 1 200 ? 14.533 3.606 -5.273 1.00 98.00 200 LEU A CA 1
ATOM 1559 C C . LEU A 1 200 ? 15.998 3.766 -5.684 1.00 98.00 200 LEU A C 1
ATOM 1561 O O . LEU A 1 200 ? 16.268 4.332 -6.741 1.00 98.00 200 LEU A O 1
ATOM 1565 N N . GLN A 1 201 ? 16.939 3.247 -4.895 1.00 97.81 201 GLN A N 1
ATOM 1566 C CA . GLN A 1 201 ? 18.363 3.267 -5.225 1.00 97.81 201 GLN A CA 1
ATOM 1567 C C . GLN A 1 201 ? 18.655 2.506 -6.527 1.00 97.81 201 GLN A C 1
ATOM 1569 O O . GLN A 1 201 ? 19.476 2.964 -7.321 1.00 97.81 201 GLN A O 1
ATOM 1574 N N . THR A 1 202 ? 17.954 1.398 -6.777 1.00 97.62 202 THR A N 1
ATOM 1575 C CA . THR A 1 202 ? 18.042 0.636 -8.031 1.00 97.62 202 THR A CA 1
ATOM 1576 C C . THR A 1 202 ? 17.412 1.391 -9.206 1.00 97.62 202 THR A C 1
ATOM 1578 O O . THR A 1 202 ? 18.011 1.499 -10.275 1.00 97.62 202 THR A O 1
ATOM 1581 N N . ALA A 1 203 ? 16.202 1.930 -9.028 1.00 97.31 203 ALA A N 1
ATOM 1582 C CA . ALA A 1 203 ? 15.388 2.454 -10.126 1.00 97.31 203 ALA A CA 1
ATOM 1583 C C . ALA A 1 203 ? 15.703 3.909 -10.518 1.00 97.31 203 ALA A C 1
ATOM 1585 O O . ALA A 1 203 ? 15.713 4.249 -11.703 1.00 97.31 203 ALA A O 1
ATOM 1586 N N . MET A 1 204 ? 15.956 4.787 -9.543 1.00 95.88 204 MET A N 1
ATOM 1587 C CA . MET A 1 204 ? 16.065 6.235 -9.763 1.00 95.88 204 MET A CA 1
ATOM 1588 C C . MET A 1 204 ? 17.214 6.644 -10.702 1.00 95.88 204 MET A C 1
ATOM 1590 O O . MET A 1 204 ? 16.990 7.520 -11.540 1.00 95.88 204 MET A O 1
ATOM 1594 N N . PRO A 1 205 ? 18.419 6.036 -10.646 1.00 96.88 205 PRO A N 1
ATOM 1595 C CA . PRO A 1 205 ? 19.483 6.353 -11.598 1.00 96.88 205 PRO A CA 1
ATOM 1596 C C . PRO A 1 205 ? 19.053 6.099 -13.045 1.00 96.88 205 PRO A C 1
ATOM 1598 O O . PRO A 1 205 ? 19.263 6.946 -13.906 1.00 96.88 205 PRO A O 1
ATOM 1601 N N . ILE A 1 206 ? 18.363 4.983 -13.291 1.00 96.62 206 ILE A N 1
ATOM 1602 C CA . ILE A 1 206 ? 17.887 4.589 -14.622 1.00 96.62 206 ILE A CA 1
ATOM 1603 C C . ILE A 1 206 ? 16.778 5.533 -15.100 1.00 96.62 206 ILE A C 1
ATOM 1605 O O . ILE A 1 206 ? 16.780 5.956 -16.254 1.00 96.62 206 ILE A O 1
ATOM 1609 N N . VAL A 1 207 ? 15.844 5.917 -14.223 1.00 95.62 207 VAL A N 1
ATOM 1610 C CA . VAL A 1 207 ? 14.820 6.924 -14.556 1.00 95.62 207 VAL A CA 1
ATOM 1611 C C . VAL A 1 207 ? 15.467 8.261 -14.924 1.00 95.62 207 VAL A C 1
ATOM 1613 O O . VAL A 1 207 ? 15.095 8.867 -15.930 1.00 95.62 207 VAL A O 1
ATOM 1616 N N . ASN A 1 208 ? 16.467 8.702 -14.161 1.00 94.75 208 ASN A N 1
ATOM 1617 C CA . ASN A 1 208 ? 17.180 9.953 -14.419 1.00 94.75 208 ASN A CA 1
ATOM 1618 C C . ASN A 1 208 ? 18.003 9.903 -15.715 1.00 94.75 208 ASN A C 1
ATOM 1620 O O . ASN A 1 208 ? 18.099 10.910 -16.408 1.00 94.75 208 ASN A O 1
ATOM 1624 N N . GLU A 1 209 ? 18.581 8.749 -16.058 1.00 94.94 209 GLU A N 1
ATOM 1625 C CA . GLU A 1 209 ? 19.268 8.533 -17.339 1.00 94.94 209 GLU A CA 1
ATOM 1626 C C . GLU A 1 209 ? 18.307 8.662 -18.529 1.00 94.94 209 GLU A C 1
ATOM 1628 O O . GLU A 1 209 ? 18.692 9.196 -19.562 1.00 94.94 209 GLU A O 1
ATOM 1633 N N . ARG A 1 210 ? 17.057 8.199 -18.391 1.00 93.94 210 ARG A N 1
ATOM 1634 C CA . ARG A 1 210 ? 16.064 8.189 -19.482 1.00 93.94 210 ARG A CA 1
ATOM 1635 C C . ARG A 1 210 ? 15.263 9.481 -19.642 1.00 93.94 210 ARG A C 1
ATOM 1637 O O . ARG A 1 210 ? 14.601 9.651 -20.660 1.00 93.94 210 ARG A O 1
ATOM 1644 N N . THR A 1 211 ? 15.240 10.329 -18.618 1.00 85.31 211 THR A N 1
ATOM 1645 C CA . THR A 1 211 ? 14.469 11.587 -18.601 1.00 85.31 211 THR A CA 1
ATOM 1646 C C . THR A 1 211 ? 15.323 12.826 -18.886 1.00 85.31 211 THR A C 1
ATOM 1648 O O . THR A 1 211 ? 14.777 13.926 -18.960 1.00 85.31 211 THR A O 1
ATOM 1651 N N . ARG A 1 212 ? 16.639 12.651 -19.055 1.00 74.81 212 ARG A N 1
ATOM 1652 C CA . ARG A 1 212 ? 17.571 13.662 -19.577 1.00 74.81 212 ARG A CA 1
ATOM 1653 C C . ARG A 1 212 ? 17.600 13.650 -21.098 1.00 74.81 212 ARG A C 1
ATOM 1655 O O . ARG A 1 212 ? 17.750 14.758 -21.655 1.00 74.81 212 ARG A O 1
#

Foldseek 3Di:
DDDLLCLLVQLVVVQVVCVVVVNHDDSQRSLQVSCVVNPHNGNVVSVVVSCVPPPPPDDDDPPPPPDWDAAPPLRATPVLAPDWDDDDVGIHGPVRVLVVCVVPPPLLVCLLVLVLVSLLVDDLVVLVVSLVSLVVLLVLLVVLLVLLVVVVVCVVPDPDDDPVVCPPSNNVSVPPDDPVRSVVSNVVSVVSNSSSVSSCVSRVVSSVVVVD

Sequence (212 aa):
MRDFRDAKAMARSLRDALNAKAVQTTHSEALELIAKAFGYENWNILSAKIDAAQPSAGVQNPAQQDRPIYCSFCGMNQHEVSKLVAGPAVFICDECIDLCTDIVDEQLLRLIEGDADSARAMPTDRLLHYVEHANRGVERNRLLSQSIERVFALRQNASAANDDVFKTSKVARLRGKTSDELLAMKKFSLSQLKRYEQALQTAMPIVNERTR

Secondary structure (DSSP, 8-state):
---GGGHHHHHHHHHHHHHHTT----HHHHHHHHHHHTT-SSHHHHHHHHHHHS--TT---TTS--S--B-TTT--BTTTSS-EEEETTEEEEHHHHHHHHHHH-HHHHHHHTT-HHHHHHS-HHHHHHHHHHHHHHHHHHHHHHHHHHHHHHHHHH-SS--GGGGGSHHHHTTTT--HHHHHHHHHHHHHHHHHHHHHHHHHHHHHHHHH-

Organism: NCBI:txid2823807

pLDDT: mean 86.52, std 14.4, range [40.44, 98.0]

InterPro domains:
  IPR010603 ATP-dependent Clp protease ATP-binding subunit ClpX, zinc ribbon domain [PF06689] (70-106)
  IPR010603 ATP-dependent Clp protease ATP-binding subunit ClpX, zinc ribbon domain [SM00994] (68-107)
  IPR038366 Zinc finger, ClpX C4-type superfamily [G3DSA:6.20.220.10] (60-107)
  IPR045517 Glyoxalase-related protein [PF20066] (4-57)
  IPR059188 ClpX-like, zinc ribbon domain [PS51902] (58-112)